Protein AF-A0A7S2I488-F1 (afdb_monomer_lite)

pLDDT: mean 93.04, std 5.77, range [67.75, 98.25]

Structure (mmCIF, N/CA/C/O backbone):
data_AF-A0A7S2I488-F1
#
_entry.id   AF-A0A7S2I488-F1
#
loop_
_atom_site.group_PDB
_atom_site.id
_atom_site.type_symbol
_atom_site.label_atom_id
_atom_site.label_alt_id
_atom_site.label_comp_id
_atom_site.label_asym_id
_atom_site.label_entity_id
_atom_site.label_seq_id
_atom_site.pdbx_PDB_ins_code
_atom_site.Cartn_x
_atom_site.Cartn_y
_atom_site.Cartn_z
_atom_site.occupancy
_atom_site.B_iso_or_equiv
_atom_site.auth_seq_id
_atom_site.auth_comp_id
_atom_site.auth_asym_id
_atom_site.auth_atom_id
_atom_site.pdbx_PDB_model_num
ATOM 1 N N . GLU A 1 1 ? 31.494 3.904 -17.448 1.00 92.44 1 GLU A N 1
ATOM 2 C CA . GLU A 1 1 ? 31.552 3.430 -18.856 1.00 92.44 1 GLU A CA 1
ATOM 3 C C . GLU A 1 1 ? 31.406 1.915 -18.994 1.00 92.44 1 GLU A C 1
ATOM 5 O O . GLU A 1 1 ? 30.508 1.479 -19.703 1.00 92.44 1 GLU A O 1
ATOM 10 N N . ASP A 1 2 ? 32.227 1.087 -18.332 1.00 95.56 2 ASP A N 1
ATOM 11 C CA . ASP A 1 2 ? 32.134 -0.380 -18.494 1.00 95.56 2 ASP A CA 1
ATOM 12 C C . ASP A 1 2 ? 30.772 -0.950 -18.065 1.00 95.56 2 ASP A C 1
ATOM 14 O O . ASP A 1 2 ? 30.264 -1.868 -18.708 1.00 95.56 2 ASP A O 1
ATOM 18 N N . ALA A 1 3 ? 30.148 -0.362 -17.040 1.00 96.19 3 ALA A N 1
ATOM 19 C CA . ALA A 1 3 ? 28.779 -0.683 -16.642 1.00 96.19 3 ALA A CA 1
ATOM 20 C C . ALA A 1 3 ? 27.759 -0.392 -17.758 1.00 96.19 3 ALA A C 1
ATOM 22 O O . ALA A 1 3 ? 26.921 -1.245 -18.022 1.00 96.19 3 ALA A O 1
ATOM 23 N N . VAL A 1 4 ? 27.881 0.736 -18.476 1.00 96.31 4 VAL A N 1
ATOM 24 C CA . VAL A 1 4 ? 27.005 1.070 -19.620 1.00 96.31 4 VAL A CA 1
ATOM 25 C C . VAL A 1 4 ? 27.102 -0.011 -20.692 1.00 96.31 4 VAL A C 1
ATOM 27 O O . VAL A 1 4 ? 26.093 -0.543 -21.141 1.00 96.31 4 VAL A O 1
ATOM 30 N N . ARG A 1 5 ? 28.326 -0.412 -21.052 1.00 95.69 5 ARG A N 1
ATOM 31 C CA . ARG A 1 5 ? 28.536 -1.514 -21.996 1.00 95.69 5 ARG A CA 1
ATOM 32 C C . ARG A 1 5 ? 27.873 -2.807 -21.524 1.00 95.69 5 ARG A C 1
ATOM 34 O O . ARG A 1 5 ? 27.257 -3.496 -22.331 1.00 95.69 5 ARG A O 1
ATOM 41 N N . LEU A 1 6 ? 28.040 -3.160 -20.248 1.00 96.31 6 LEU A N 1
ATOM 42 C CA . LEU A 1 6 ? 27.488 -4.398 -19.698 1.00 96.31 6 LEU A CA 1
ATOM 43 C C . LEU A 1 6 ? 25.958 -4.399 -19.739 1.00 96.31 6 LEU A C 1
ATOM 45 O O . LEU A 1 6 ? 25.393 -5.384 -20.202 1.00 96.31 6 LEU A O 1
ATOM 49 N N . VAL A 1 7 ? 25.299 -3.315 -19.320 1.00 96.06 7 VAL A N 1
ATOM 50 C CA . VAL A 1 7 ? 23.828 -3.261 -19.297 1.00 96.06 7 VAL A CA 1
ATOM 51 C C . VAL A 1 7 ? 23.227 -3.251 -20.703 1.00 96.06 7 VAL A C 1
ATOM 53 O O . VAL A 1 7 ? 22.293 -4.006 -20.957 1.00 96.06 7 VAL A O 1
ATOM 56 N N . LEU A 1 8 ? 23.805 -2.499 -21.650 1.00 95.00 8 LEU A N 1
ATOM 57 C CA . LEU A 1 8 ? 23.312 -2.475 -23.034 1.00 95.00 8 LEU A CA 1
ATOM 58 C C . LEU A 1 8 ? 23.442 -3.854 -23.694 1.00 95.00 8 LEU A C 1
ATOM 60 O O . LEU A 1 8 ? 22.487 -4.352 -24.285 1.00 95.00 8 LEU A O 1
ATOM 64 N N . ARG A 1 9 ? 24.595 -4.520 -23.532 1.00 92.31 9 ARG A N 1
ATOM 65 C CA . ARG A 1 9 ? 24.828 -5.862 -24.096 1.00 92.31 9 ARG A CA 1
ATOM 66 C C . ARG A 1 9 ? 24.044 -6.965 -23.397 1.00 92.31 9 ARG A C 1
ATOM 68 O O . ARG A 1 9 ? 23.762 -7.984 -24.017 1.00 92.31 9 ARG A O 1
ATOM 75 N N . ALA A 1 10 ? 23.709 -6.780 -22.122 1.00 95.69 10 ALA A N 1
ATOM 76 C CA . ALA A 1 10 ? 22.807 -7.671 -21.400 1.00 95.69 10 ALA A CA 1
ATOM 77 C C . ALA A 1 10 ? 21.345 -7.527 -21.858 1.00 95.69 10 ALA A C 1
ATOM 79 O O . ALA A 1 10 ? 20.519 -8.363 -21.502 1.00 95.69 10 ALA A O 1
ATOM 80 N N . GLY A 1 11 ? 21.031 -6.505 -22.663 1.00 95.00 11 GLY A N 1
ATOM 81 C CA . GLY A 1 11 ? 19.698 -6.274 -23.206 1.00 95.00 11 GLY A CA 1
ATOM 82 C C . GLY A 1 11 ? 18.830 -5.346 -22.360 1.00 95.00 11 GLY A C 1
ATOM 83 O O . GLY A 1 11 ? 17.615 -5.343 -22.529 1.00 95.00 11 GLY A O 1
ATOM 84 N N . THR A 1 12 ? 19.414 -4.558 -21.455 1.00 95.88 12 THR A N 1
ATOM 85 C CA . THR A 1 12 ? 18.669 -3.512 -20.748 1.00 95.88 12 THR A CA 1
ATOM 86 C C . THR A 1 12 ? 18.342 -2.384 -21.724 1.00 95.88 12 THR A C 1
ATOM 88 O O . THR A 1 12 ? 19.217 -1.606 -22.104 1.00 95.88 12 THR A O 1
ATOM 91 N N . ASP A 1 13 ? 17.076 -2.298 -22.134 1.00 94.88 13 ASP A N 1
ATOM 92 C CA . ASP A 1 13 ? 16.625 -1.308 -23.119 1.00 94.88 13 ASP A CA 1
ATOM 93 C C . ASP A 1 13 ? 16.383 0.085 -22.514 1.00 94.88 13 ASP A C 1
ATOM 95 O O . ASP A 1 13 ? 16.523 1.089 -23.212 1.00 94.88 13 ASP A O 1
ATOM 99 N N . VAL A 1 14 ? 16.004 0.149 -21.230 1.00 94.69 14 VAL A N 1
ATOM 100 C CA . VAL A 1 14 ? 15.648 1.379 -20.503 1.00 94.69 14 VAL A CA 1
ATOM 101 C C . VAL A 1 14 ? 16.391 1.423 -19.173 1.00 94.69 14 VAL A C 1
ATOM 103 O O . VAL A 1 14 ? 16.342 0.468 -18.399 1.00 94.69 14 VAL A O 1
ATOM 106 N N . ASP A 1 15 ? 17.033 2.553 -18.894 1.00 94.81 15 ASP A N 1
ATOM 107 C CA . ASP A 1 15 ? 17.579 2.880 -17.578 1.00 94.81 15 ASP A CA 1
ATOM 108 C C . ASP A 1 15 ? 16.560 3.722 -16.800 1.00 94.81 15 ASP A C 1
ATOM 110 O O . ASP A 1 15 ? 16.211 4.828 -17.215 1.00 94.81 15 ASP A O 1
ATOM 114 N N . CYS A 1 16 ? 16.060 3.194 -15.681 1.00 93.88 16 CYS A N 1
ATOM 115 C CA . CYS A 1 16 ? 15.196 3.936 -14.765 1.00 93.88 16 CYS A CA 1
ATOM 116 C C . CYS A 1 16 ? 16.063 4.813 -13.846 1.00 93.88 16 CYS A C 1
ATOM 118 O O . CYS A 1 16 ? 16.194 4.561 -12.649 1.00 93.88 16 CYS A O 1
ATOM 120 N N . GLY A 1 17 ? 16.687 5.826 -14.443 1.00 93.00 17 GLY A N 1
ATOM 121 C CA . GLY A 1 17 ? 17.679 6.687 -13.816 1.00 93.00 17 GLY A CA 1
ATOM 122 C C . GLY A 1 17 ? 18.357 7.581 -14.851 1.00 93.00 17 GLY A C 1
ATOM 123 O O . GLY A 1 17 ? 17.809 7.839 -15.922 1.00 93.00 17 GLY A O 1
ATOM 124 N N . SER A 1 18 ? 19.551 8.071 -14.527 1.00 95.19 18 SER A N 1
ATOM 125 C CA . SER A 1 18 ? 20.359 8.884 -15.444 1.00 95.19 18 SER A CA 1
ATOM 126 C C . SER A 1 18 ? 21.687 8.233 -15.819 1.00 95.19 18 SER A C 1
ATOM 128 O O . SER A 1 18 ? 22.408 8.780 -16.642 1.00 95.19 18 SER A O 1
ATOM 130 N N . PHE A 1 19 ? 22.027 7.066 -15.268 1.00 96.00 19 PHE A N 1
ATOM 131 C CA . PHE A 1 19 ? 23.373 6.504 -15.368 1.00 96.00 19 PHE A CA 1
ATOM 132 C C . PHE A 1 19 ? 23.794 6.241 -16.820 1.00 96.00 19 PHE A C 1
ATOM 134 O O . PHE A 1 19 ? 24.901 6.597 -17.227 1.00 96.00 19 PHE A O 1
ATOM 141 N N . VAL A 1 20 ? 22.922 5.634 -17.627 1.00 95.62 20 VAL A N 1
ATOM 142 C CA . VAL A 1 20 ? 23.196 5.410 -19.051 1.00 95.62 20 VAL A CA 1
ATOM 143 C C . VAL A 1 20 ? 23.266 6.743 -19.791 1.00 95.62 20 VAL A C 1
ATOM 145 O O . VAL A 1 20 ? 24.215 6.958 -20.539 1.00 95.62 20 VAL A O 1
ATOM 148 N N . THR A 1 21 ? 22.331 7.661 -19.544 1.00 94.06 21 THR A N 1
ATOM 149 C CA . THR A 1 21 ? 22.309 8.995 -20.170 1.00 94.06 21 THR A CA 1
ATOM 150 C C . THR A 1 21 ? 23.588 9.790 -19.883 1.00 94.06 21 THR A C 1
ATOM 152 O O . THR A 1 21 ? 24.185 10.351 -20.801 1.00 94.06 21 THR A O 1
ATOM 155 N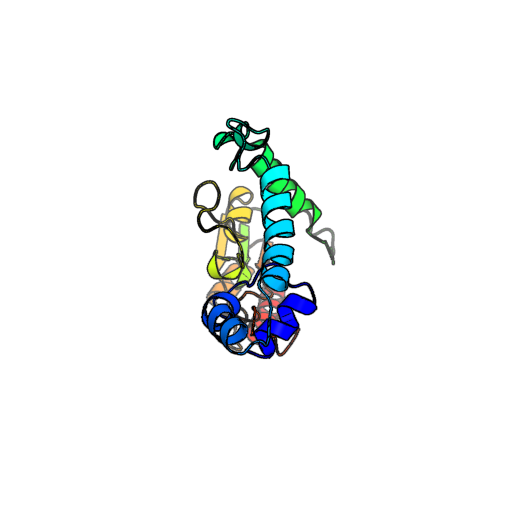 N . ASP A 1 22 ? 24.053 9.779 -18.636 1.00 97.00 22 ASP A N 1
ATOM 156 C CA . ASP A 1 22 ? 25.199 10.558 -18.160 1.00 97.00 22 ASP A CA 1
ATOM 157 C C . ASP A 1 22 ? 26.539 9.980 -18.644 1.00 97.00 22 ASP A C 1
ATOM 159 O O . ASP A 1 22 ? 27.530 10.703 -18.774 1.00 97.00 22 ASP A O 1
ATOM 163 N N . HIS A 1 23 ? 26.595 8.674 -18.931 1.00 97.69 23 HIS A N 1
ATOM 164 C CA . HIS A 1 23 ? 27.851 7.972 -19.210 1.00 97.69 23 HIS A CA 1
ATOM 165 C C . HIS A 1 23 ? 27.956 7.336 -20.604 1.00 97.69 23 HIS A C 1
ATOM 167 O O . HIS A 1 23 ? 29.056 6.921 -20.982 1.00 97.69 23 HIS A O 1
ATOM 173 N N . ALA A 1 24 ? 26.879 7.260 -21.393 1.00 96.56 24 ALA A N 1
ATOM 174 C CA . ALA A 1 24 ? 26.909 6.650 -22.726 1.00 96.56 24 ALA A CA 1
ATOM 175 C C . ALA A 1 24 ? 27.838 7.394 -23.693 1.00 96.56 24 ALA A C 1
ATOM 177 O O . ALA A 1 24 ? 28.620 6.753 -24.390 1.00 96.56 24 ALA A O 1
ATOM 178 N N . ALA A 1 25 ? 27.833 8.731 -23.687 1.00 96.94 25 ALA A N 1
ATOM 179 C CA . ALA A 1 25 ? 28.718 9.519 -24.548 1.00 96.94 25 ALA A CA 1
ATOM 180 C C . ALA A 1 25 ? 30.207 9.271 -24.236 1.00 96.94 25 ALA A C 1
ATOM 182 O O . ALA A 1 25 ? 31.004 9.059 -25.149 1.00 96.94 25 ALA A O 1
ATOM 183 N N . SER A 1 26 ? 30.573 9.219 -22.947 1.00 97.94 26 SER A N 1
ATOM 184 C CA . SER A 1 26 ? 31.932 8.855 -22.508 1.00 97.94 26 SER A CA 1
ATOM 185 C C . SER A 1 26 ? 32.288 7.423 -22.927 1.00 97.94 26 SER A C 1
ATOM 187 O O . SER A 1 26 ? 33.361 7.175 -23.475 1.00 97.94 26 SER A O 1
ATOM 189 N N . ALA A 1 27 ? 31.365 6.472 -22.745 1.00 97.62 27 ALA A N 1
ATOM 190 C CA . ALA A 1 27 ? 31.570 5.081 -23.138 1.00 97.62 27 ALA A CA 1
ATOM 191 C C . ALA A 1 27 ? 31.758 4.920 -24.657 1.00 97.62 27 ALA A C 1
ATOM 193 O O . ALA A 1 27 ? 32.581 4.105 -25.080 1.00 97.62 27 ALA A O 1
ATOM 194 N N . LEU A 1 28 ? 31.037 5.702 -25.464 1.00 97.56 28 LEU A N 1
ATOM 195 C CA . LEU A 1 28 ? 31.177 5.735 -26.918 1.00 97.56 28 LEU A CA 1
ATOM 196 C C . LEU A 1 28 ? 32.525 6.344 -27.325 1.00 97.56 28 LEU A C 1
ATOM 198 O O . LEU A 1 28 ? 33.26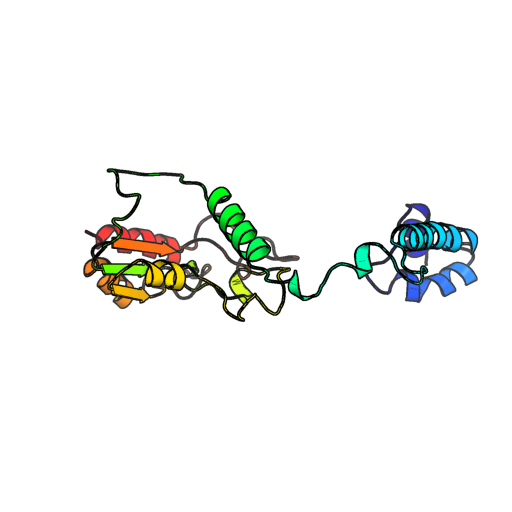2 5.734 -28.095 1.00 97.56 28 LEU A O 1
ATOM 202 N N . ALA A 1 29 ? 32.898 7.491 -26.745 1.00 97.75 29 ALA A N 1
ATOM 203 C CA . ALA A 1 29 ? 34.187 8.143 -26.997 1.00 97.75 29 ALA A CA 1
ATOM 204 C C . ALA A 1 29 ? 35.383 7.250 -26.620 1.00 97.75 29 ALA A C 1
ATOM 206 O O . ALA A 1 29 ? 36.412 7.257 -27.293 1.00 97.75 29 ALA A O 1
ATOM 207 N N . ALA A 1 30 ? 35.233 6.439 -25.571 1.00 97.38 30 ALA A N 1
ATOM 208 C CA . ALA A 1 30 ? 36.221 5.455 -25.139 1.00 97.38 30 ALA A CA 1
ATOM 209 C C . ALA A 1 30 ? 36.179 4.130 -25.935 1.00 97.38 30 ALA A C 1
ATOM 211 O O . ALA A 1 30 ? 36.917 3.201 -25.601 1.00 97.38 30 ALA A O 1
ATOM 212 N N . GLY A 1 31 ? 35.306 3.996 -26.942 1.00 97.25 31 GLY A N 1
ATOM 213 C CA . GLY A 1 31 ? 35.158 2.786 -27.761 1.00 97.25 31 GLY A CA 1
ATOM 214 C C . GLY A 1 31 ? 34.640 1.560 -26.998 1.00 97.25 31 GLY A C 1
ATOM 215 O O . GLY A 1 31 ? 34.835 0.424 -27.429 1.00 97.25 31 GLY A O 1
ATOM 216 N N . LYS A 1 32 ? 34.016 1.760 -25.831 1.00 97.75 32 LYS A N 1
ATOM 217 C CA . LYS A 1 32 ? 33.463 0.683 -24.993 1.00 97.75 32 LYS A CA 1
ATOM 218 C C . LYS A 1 32 ? 32.119 0.185 -25.511 1.00 97.75 32 LYS A C 1
ATOM 220 O O . LYS A 1 32 ? 31.795 -0.985 -25.312 1.00 97.75 32 LYS A O 1
ATOM 225 N N . ILE A 1 33 ? 31.366 1.068 -26.152 1.00 97.38 33 ILE A N 1
ATOM 226 C CA . ILE A 1 33 ? 30.112 0.788 -26.851 1.00 97.38 33 ILE A CA 1
ATOM 227 C C . ILE A 1 33 ? 30.203 1.353 -28.269 1.00 97.38 33 ILE A C 1
ATOM 229 O O . ILE A 1 33 ? 31.068 2.179 -28.557 1.00 97.38 33 ILE A O 1
ATOM 233 N N . SER A 1 34 ? 29.311 0.904 -29.136 1.00 97.12 34 SER A N 1
ATOM 234 C CA . SER A 1 34 ? 29.096 1.416 -30.486 1.00 97.12 34 SER A CA 1
ATOM 235 C C . SER A 1 34 ? 27.739 2.113 -30.585 1.00 97.12 34 SER A C 1
ATOM 237 O O . SER A 1 34 ? 26.863 1.890 -29.751 1.00 97.12 34 SER A O 1
ATOM 239 N N . GLU A 1 35 ? 27.538 2.924 -31.624 1.00 96.19 35 GLU A N 1
ATOM 240 C CA . GLU A 1 35 ? 26.209 3.477 -31.927 1.00 96.19 35 GLU A CA 1
ATOM 241 C C . GLU A 1 35 ? 25.184 2.360 -32.156 1.00 96.19 35 GLU A C 1
ATOM 243 O O . GLU A 1 35 ? 24.073 2.446 -31.652 1.00 96.19 35 GLU A O 1
ATOM 248 N N . ALA A 1 36 ? 25.588 1.249 -32.783 1.00 96.25 36 ALA A N 1
ATOM 249 C CA . ALA A 1 36 ? 24.727 0.085 -32.976 1.00 96.25 36 ALA A CA 1
ATOM 250 C C . ALA A 1 36 ? 24.228 -0.528 -31.651 1.00 96.25 36 ALA A C 1
ATOM 252 O O . ALA A 1 36 ? 23.083 -0.970 -31.585 1.00 96.25 36 ALA A O 1
ATOM 253 N N . ASP A 1 37 ? 25.052 -0.522 -30.589 1.00 95.25 37 ASP A N 1
ATOM 254 C CA . ASP A 1 37 ? 24.624 -0.981 -29.258 1.00 95.25 37 ASP A CA 1
ATOM 255 C C . ASP A 1 37 ? 23.485 -0.098 -28.706 1.00 95.25 37 ASP A C 1
ATOM 257 O O . ASP A 1 37 ? 22.599 -0.606 -28.023 1.00 95.25 37 ASP A O 1
ATOM 261 N N . LEU A 1 38 ? 23.488 1.210 -29.001 1.00 95.06 38 LEU A N 1
ATOM 262 C CA . LEU A 1 38 ? 22.431 2.150 -28.601 1.00 95.06 38 LEU A CA 1
ATOM 263 C C . LEU A 1 38 ? 21.204 2.041 -29.514 1.00 95.06 38 LEU A C 1
ATOM 265 O O . LEU A 1 38 ? 20.078 1.952 -29.019 1.00 95.06 38 LEU A O 1
ATOM 269 N N . ASP A 1 39 ? 21.418 2.005 -30.829 1.00 96.19 39 ASP A N 1
ATOM 270 C CA . ASP A 1 39 ? 20.365 1.912 -31.842 1.00 96.19 39 ASP A CA 1
ATOM 271 C C . ASP A 1 39 ? 19.503 0.669 -31.644 1.00 96.19 39 ASP A C 1
ATOM 273 O O . ASP A 1 39 ? 18.284 0.736 -31.785 1.00 96.19 39 ASP A O 1
ATOM 277 N N . GLU A 1 40 ? 20.105 -0.460 -31.266 1.00 96.19 40 GLU A N 1
ATOM 278 C CA . GLU A 1 40 ? 19.357 -1.683 -30.996 1.00 96.19 40 GLU A CA 1
ATOM 279 C C . GLU A 1 40 ? 18.395 -1.517 -29.805 1.00 96.19 40 GLU A C 1
ATOM 281 O O . GLU A 1 40 ? 17.228 -1.906 -29.895 1.00 96.19 40 GLU A O 1
ATOM 286 N N . ARG A 1 41 ? 18.839 -0.886 -28.706 1.00 95.50 41 ARG A N 1
ATOM 287 C CA . ARG A 1 41 ? 17.973 -0.622 -27.540 1.00 95.50 41 ARG A CA 1
ATOM 288 C C . ARG A 1 41 ? 16.858 0.363 -27.891 1.00 95.50 41 ARG A C 1
ATOM 290 O O . ARG A 1 41 ? 15.691 0.146 -27.554 1.00 95.50 41 ARG A O 1
ATOM 297 N N . LEU A 1 42 ? 17.200 1.434 -28.613 1.00 95.62 42 LEU A N 1
ATOM 298 C CA . LEU A 1 42 ? 16.237 2.431 -29.081 1.00 95.62 42 LEU A CA 1
ATOM 299 C C . LEU A 1 42 ? 15.214 1.811 -30.036 1.00 95.62 42 LEU A C 1
ATOM 301 O O . LEU A 1 42 ? 14.023 2.095 -29.917 1.00 95.62 42 LEU A O 1
ATOM 305 N N . TYR A 1 43 ? 15.638 0.918 -30.931 1.00 97.00 43 TYR A N 1
ATOM 306 C CA . TYR A 1 43 ? 14.748 0.204 -31.840 1.00 97.00 43 TYR A CA 1
ATOM 307 C C . TYR A 1 43 ? 13.634 -0.526 -31.079 1.00 97.00 43 TYR A C 1
ATOM 309 O O . TYR A 1 43 ? 12.462 -0.378 -31.435 1.00 97.00 43 TYR A O 1
ATOM 317 N N . TYR A 1 44 ? 13.950 -1.257 -30.003 1.00 96.31 44 TYR A N 1
ATOM 318 C CA . TYR A 1 44 ? 12.930 -1.946 -29.203 1.00 96.31 44 TYR A CA 1
ATOM 319 C C . TYR A 1 44 ? 11.972 -0.975 -28.504 1.00 96.31 44 TYR A C 1
ATOM 321 O O . TYR A 1 44 ? 10.754 -1.193 -28.535 1.00 96.31 44 TYR A O 1
ATOM 329 N N . GLN A 1 45 ? 12.485 0.131 -27.958 1.00 96.06 45 GLN A N 1
ATOM 330 C CA . GLN A 1 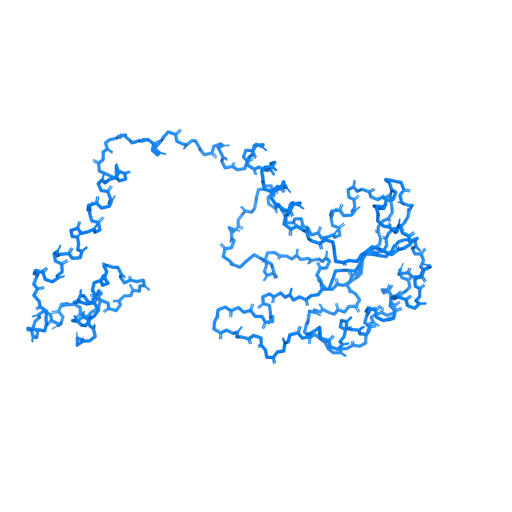45 ? 11.646 1.163 -27.345 1.00 96.06 45 GLN A CA 1
ATOM 331 C C . GLN A 1 45 ? 10.694 1.815 -28.357 1.00 96.06 45 GLN A C 1
ATOM 333 O O . GLN A 1 45 ? 9.485 1.902 -28.124 1.00 96.06 45 GLN A O 1
ATOM 338 N N . PHE A 1 46 ? 11.206 2.248 -29.510 1.00 96.94 46 PHE A N 1
ATOM 339 C CA . PHE A 1 46 ? 10.392 2.888 -30.542 1.00 96.94 46 PHE A CA 1
ATOM 340 C C . PHE A 1 46 ? 9.412 1.912 -31.185 1.00 96.94 46 PHE A C 1
ATOM 342 O O . PHE A 1 46 ? 8.265 2.284 -31.424 1.00 96.94 46 PHE A O 1
ATOM 349 N N . ARG A 1 47 ? 9.799 0.648 -31.377 1.00 96.94 47 ARG A N 1
ATOM 350 C CA . ARG A 1 47 ? 8.885 -0.403 -31.837 1.00 96.94 47 ARG A CA 1
ATOM 351 C C . ARG A 1 47 ? 7.702 -0.568 -30.886 1.00 96.94 47 ARG A C 1
ATOM 353 O O . ARG A 1 47 ? 6.574 -0.716 -31.353 1.00 96.94 47 ARG A O 1
ATOM 360 N N . LEU A 1 48 ? 7.926 -0.542 -29.569 1.00 95.62 48 LEU A N 1
ATOM 361 C CA . LEU A 1 48 ? 6.834 -0.589 -28.595 1.00 95.62 48 LEU A CA 1
ATOM 362 C C . LEU A 1 48 ? 5.949 0.661 -28.687 1.00 95.62 48 LEU A C 1
ATOM 364 O O . LEU A 1 48 ? 4.730 0.529 -28.750 1.00 95.62 48 LEU A O 1
ATOM 368 N N . ARG A 1 49 ? 6.541 1.857 -28.769 1.00 95.12 49 ARG A N 1
ATOM 369 C CA . ARG A 1 49 ? 5.788 3.117 -28.910 1.00 95.12 49 ARG A CA 1
ATOM 370 C C . ARG A 1 49 ? 4.941 3.149 -30.185 1.00 95.12 49 ARG A C 1
ATOM 372 O O . ARG A 1 49 ? 3.790 3.562 -30.125 1.00 95.12 49 ARG A O 1
ATOM 379 N N . MET A 1 50 ? 5.462 2.643 -31.304 1.00 95.19 50 MET A N 1
ATOM 380 C CA . MET A 1 50 ? 4.700 2.476 -32.547 1.00 95.19 50 MET A CA 1
ATOM 381 C C . MET A 1 50 ? 3.546 1.480 -32.380 1.00 95.19 50 MET A C 1
ATOM 383 O O . MET A 1 50 ? 2.431 1.772 -32.786 1.00 95.19 50 MET A O 1
ATOM 387 N N . ARG A 1 51 ? 3.769 0.327 -31.730 1.00 94.38 51 ARG A N 1
ATOM 388 C CA . ARG A 1 51 ? 2.696 -0.653 -31.456 1.00 94.38 51 ARG A CA 1
ATOM 389 C C . ARG A 1 51 ? 1.578 -0.097 -30.574 1.00 94.38 51 ARG A C 1
ATOM 391 O O . ARG A 1 51 ? 0.448 -0.557 -30.685 1.00 94.38 51 ARG A O 1
ATOM 398 N N . LEU A 1 52 ? 1.908 0.838 -29.687 1.00 94.69 52 LEU A N 1
ATOM 399 C CA . LEU A 1 52 ? 0.951 1.533 -28.826 1.00 94.69 52 LEU A CA 1
ATOM 400 C C . LEU A 1 52 ? 0.272 2.726 -29.524 1.00 94.69 52 LEU A C 1
ATOM 402 O O . LEU A 1 52 ? -0.515 3.413 -28.883 1.00 94.69 52 LEU A O 1
ATOM 406 N N . GLY A 1 53 ? 0.567 2.982 -30.805 1.00 93.31 53 GLY A N 1
ATOM 407 C CA . GLY A 1 53 ? -0.021 4.082 -31.572 1.00 93.31 53 GLY A CA 1
ATOM 408 C C . GLY A 1 53 ? 0.496 5.468 -31.181 1.00 93.31 53 GLY A C 1
ATOM 409 O O . GLY A 1 53 ? -0.106 6.466 -31.543 1.00 93.31 53 GLY A O 1
ATOM 410 N N . HIS A 1 54 ? 1.623 5.568 -30.465 1.00 92.75 54 HIS A N 1
ATOM 411 C CA . HIS A 1 54 ? 2.132 6.841 -29.928 1.00 92.75 54 HIS A CA 1
ATOM 412 C C . HIS A 1 54 ? 2.457 7.897 -31.004 1.00 92.75 54 HIS A C 1
ATOM 414 O O . HIS A 1 54 ? 2.601 9.075 -30.687 1.00 92.75 54 HIS A O 1
ATOM 420 N N . PHE A 1 55 ? 2.639 7.472 -32.257 1.00 93.81 55 PHE A N 1
ATOM 421 C CA . PHE A 1 55 ? 2.933 8.346 -33.396 1.00 93.81 55 PHE A CA 1
ATOM 422 C C . PHE A 1 55 ? 1.770 8.435 -34.397 1.00 93.81 55 PHE A C 1
ATOM 424 O O . PHE A 1 55 ? 1.917 9.089 -35.430 1.00 93.81 55 PHE A O 1
ATOM 431 N N . ASP A 1 56 ? 0.637 7.794 -34.102 1.00 93.25 56 ASP A N 1
ATOM 432 C CA . ASP A 1 56 ? -0.557 7.841 -34.939 1.00 93.25 56 ASP A CA 1
ATOM 433 C C . ASP A 1 56 ? -1.423 9.058 -34.545 1.00 93.25 56 ASP A C 1
ATOM 435 O O . ASP A 1 56 ? -1.411 9.461 -33.382 1.00 93.25 56 ASP A O 1
ATOM 439 N N . PRO A 1 57 ? -2.182 9.673 -35.475 1.00 92.19 57 PRO A N 1
ATOM 440 C CA . PRO A 1 57 ? -3.049 10.813 -35.148 1.00 92.19 57 PRO A CA 1
ATOM 441 C C . PRO A 1 57 ? -4.189 10.491 -34.168 1.00 92.19 57 PRO A C 1
ATOM 443 O O . PRO A 1 57 ? -4.637 11.378 -33.448 1.00 92.19 57 PRO A O 1
ATOM 446 N N . GLU A 1 58 ? -4.677 9.248 -34.184 1.00 91.06 58 GLU A N 1
ATOM 447 C CA . GLU A 1 58 ? -5.667 8.704 -33.249 1.00 91.06 58 GLU A CA 1
ATOM 448 C C . GLU A 1 58 ? -5.432 7.193 -33.121 1.00 91.06 58 GLU A C 1
ATOM 450 O O . GLU A 1 58 ? -5.352 6.475 -34.122 1.00 91.06 58 GLU A O 1
ATOM 455 N N . GLY A 1 59 ? -5.350 6.709 -31.889 1.00 87.81 59 GLY A N 1
ATOM 456 C CA . GLY A 1 59 ? -5.231 5.308 -31.533 1.00 87.81 59 GLY A CA 1
ATOM 457 C C . GLY A 1 59 ? -6.398 4.817 -30.671 1.00 87.81 59 GLY A C 1
ATOM 458 O O . GLY A 1 59 ? -7.214 5.588 -30.168 1.00 87.81 59 GLY A O 1
ATOM 459 N N . PRO A 1 60 ? -6.490 3.497 -30.445 1.00 86.19 60 PRO A N 1
ATOM 460 C CA . PRO A 1 60 ? -7.551 2.915 -29.623 1.00 86.19 60 PRO A CA 1
ATOM 461 C C . PRO A 1 60 ? -7.514 3.397 -28.164 1.00 86.19 60 PRO A C 1
ATOM 463 O O . PRO A 1 60 ? -8.554 3.424 -27.511 1.00 86.19 60 PRO A O 1
ATOM 466 N N . LEU A 1 61 ? -6.336 3.784 -27.660 1.00 90.12 61 LEU A N 1
ATOM 467 C CA . LEU A 1 61 ? -6.158 4.290 -26.296 1.00 90.12 61 LEU A CA 1
ATOM 468 C C . LEU A 1 61 ? -6.698 5.718 -26.125 1.00 90.12 61 LEU A C 1
ATOM 470 O O . LEU A 1 61 ? -7.142 6.057 -25.032 1.00 90.12 61 LEU A O 1
ATOM 474 N N . ASP A 1 62 ? -6.753 6.515 -27.197 1.00 89.44 62 ASP A N 1
ATOM 475 C CA . ASP A 1 62 ? -7.269 7.894 -27.162 1.00 89.44 62 ASP A CA 1
ATOM 476 C C . ASP A 1 62 ? -8.793 7.955 -26.983 1.00 89.44 62 ASP A C 1
ATOM 478 O O . ASP A 1 62 ? -9.362 9.007 -26.703 1.00 89.44 62 ASP A O 1
ATOM 482 N N . ARG A 1 63 ? -9.472 6.811 -27.128 1.00 90.62 63 ARG A N 1
ATOM 483 C CA . ARG A 1 63 ? -10.927 6.682 -26.968 1.00 90.62 63 ARG A CA 1
ATOM 484 C C . ARG A 1 63 ? -11.357 6.443 -25.525 1.00 90.62 63 ARG A C 1
ATOM 486 O O . ARG A 1 63 ? -12.554 6.407 -25.252 1.00 90.62 63 ARG A O 1
ATOM 493 N N . ILE A 1 64 ? -10.406 6.242 -24.614 1.00 92.81 64 ILE A N 1
ATOM 494 C CA . ILE A 1 64 ? -10.685 6.031 -23.194 1.00 92.81 64 ILE A CA 1
ATOM 495 C C . ILE A 1 64 ? -10.940 7.401 -22.560 1.00 92.81 64 ILE A C 1
ATOM 497 O O . ILE A 1 64 ? -10.029 8.221 -22.451 1.00 92.81 64 ILE A O 1
ATOM 501 N N . SER A 1 65 ? -12.186 7.657 -22.154 1.00 93.69 65 SER A N 1
ATOM 502 C CA . SER A 1 65 ? -12.552 8.917 -21.497 1.00 93.69 65 SER A CA 1
ATOM 503 C C . SER A 1 65 ? -11.932 9.014 -20.104 1.00 93.69 65 SER A C 1
ATOM 505 O O . SER A 1 65 ? -11.786 8.018 -19.395 1.00 93.69 65 SER A O 1
ATOM 507 N N . ALA A 1 66 ? -11.654 10.242 -19.664 1.00 91.88 66 ALA A N 1
ATOM 508 C CA . ALA A 1 66 ? -11.326 10.514 -18.268 1.00 91.88 66 ALA A CA 1
ATOM 509 C C . ALA A 1 66 ? -12.470 10.124 -17.311 1.00 91.88 66 ALA A C 1
ATOM 511 O O . ALA A 1 66 ? -12.197 9.814 -16.155 1.00 91.88 66 ALA A O 1
ATOM 512 N N . ASP A 1 67 ? -13.718 10.077 -17.794 1.00 93.19 67 ASP A N 1
ATOM 513 C CA . ASP A 1 67 ? -14.892 9.658 -17.011 1.00 93.19 67 ASP A CA 1
ATOM 514 C C . ASP A 1 67 ? -14.857 8.169 -16.618 1.00 93.19 67 ASP A C 1
ATOM 516 O O . ASP A 1 67 ? -15.569 7.746 -15.708 1.00 93.19 67 ASP A O 1
ATOM 520 N N . GLU A 1 68 ? -14.007 7.365 -17.269 1.00 93.25 68 GLU A N 1
ATOM 521 C CA . GLU A 1 68 ? -13.759 5.976 -16.867 1.00 93.25 68 GLU A CA 1
ATOM 522 C C . GLU A 1 68 ? -13.003 5.900 -15.530 1.00 93.25 68 GLU A C 1
ATOM 524 O O . GLU A 1 68 ? -13.127 4.926 -14.780 1.00 93.25 68 GLU A O 1
ATOM 529 N N . VAL A 1 69 ? -12.235 6.943 -15.191 1.00 91.50 69 VAL A N 1
ATOM 530 C CA . VAL A 1 69 ? -11.561 7.050 -13.897 1.00 91.50 69 VAL A CA 1
ATOM 531 C C . VAL A 1 69 ? -12.608 7.329 -12.826 1.00 91.50 69 VAL A C 1
ATOM 533 O O . VAL A 1 69 ? -13.335 8.314 -12.890 1.00 91.50 69 VAL A O 1
ATOM 536 N N . CYS A 1 70 ? -12.650 6.479 -11.797 1.00 91.62 70 CYS A N 1
ATOM 537 C CA . CYS A 1 70 ? -13.647 6.559 -10.726 1.00 91.62 70 CYS A CA 1
ATOM 538 C C . CYS A 1 70 ? -15.103 6.376 -11.193 1.00 91.62 70 CYS A C 1
ATOM 540 O O . CYS A 1 70 ? -16.018 6.802 -10.486 1.00 91.62 70 CYS A O 1
ATOM 542 N N . SER A 1 71 ? -15.328 5.715 -12.335 1.00 94.69 71 SER A N 1
ATOM 543 C CA . SER A 1 71 ? -16.669 5.318 -12.767 1.00 94.69 71 SER A CA 1
ATOM 544 C C . SER A 1 71 ? -17.343 4.398 -11.741 1.00 94.69 71 SER A C 1
ATOM 546 O O . SER A 1 71 ? -16.678 3.725 -10.945 1.00 94.69 71 SER A O 1
ATOM 548 N N . GLU A 1 72 ? -18.677 4.324 -11.766 1.00 95.38 72 GLU A N 1
ATOM 549 C CA . GLU A 1 72 ? -19.431 3.414 -10.889 1.00 95.38 72 GLU A CA 1
ATOM 550 C C . GLU A 1 72 ? -18.966 1.963 -11.049 1.00 95.38 72 GLU A C 1
ATOM 552 O O . GLU A 1 72 ? -18.810 1.247 -10.061 1.00 95.38 72 GLU A O 1
ATOM 557 N N . TYR A 1 73 ? -18.666 1.562 -12.288 1.00 96.00 73 TYR A N 1
ATOM 558 C CA . TYR A 1 73 ? -18.107 0.253 -12.596 1.00 96.00 73 TYR A CA 1
ATOM 559 C C . TYR A 1 73 ? -16.740 0.041 -11.930 1.00 96.00 73 TYR A C 1
ATOM 561 O O . TYR A 1 73 ? -16.549 -0.962 -11.243 1.00 96.00 73 TYR A O 1
ATOM 569 N N . ALA A 1 74 ? -15.803 0.987 -12.071 1.00 94.06 74 ALA A N 1
ATOM 570 C CA . ALA A 1 74 ? -14.481 0.881 -11.454 1.00 94.06 74 ALA A CA 1
ATOM 571 C C . ALA A 1 74 ? -14.570 0.820 -9.918 1.00 94.06 74 ALA A C 1
ATOM 573 O O . ALA A 1 74 ? -13.898 0.005 -9.286 1.00 94.06 74 ALA A O 1
ATOM 574 N N . LEU A 1 75 ? -15.432 1.641 -9.310 1.00 92.44 75 LEU A N 1
ATOM 575 C CA . LEU A 1 75 ? -15.671 1.644 -7.863 1.00 92.44 75 LEU A CA 1
ATOM 576 C C . LEU A 1 75 ? -16.293 0.329 -7.374 1.00 92.44 75 LEU A C 1
ATOM 578 O O . LEU A 1 75 ? -15.878 -0.192 -6.337 1.00 92.44 75 LEU A O 1
ATOM 582 N N . ALA A 1 76 ? -17.265 -0.216 -8.109 1.00 95.25 76 ALA A N 1
ATOM 583 C CA . ALA A 1 76 ? -17.879 -1.502 -7.795 1.00 95.25 76 ALA A CA 1
ATOM 584 C C . ALA A 1 76 ? -16.863 -2.647 -7.898 1.00 95.25 76 ALA A C 1
ATOM 586 O O . ALA A 1 76 ? -16.763 -3.449 -6.973 1.00 95.25 76 ALA A O 1
ATOM 587 N N . LEU A 1 77 ? -16.055 -2.671 -8.963 1.00 96.00 77 LEU A N 1
ATOM 588 C CA . LEU A 1 77 ? -15.018 -3.682 -9.167 1.00 96.00 77 LEU A CA 1
ATOM 589 C C . LEU A 1 77 ? -13.941 -3.636 -8.074 1.00 96.00 77 LEU A C 1
ATOM 591 O O . LEU A 1 77 ? -13.524 -4.680 -7.583 1.00 96.00 77 LEU A O 1
ATOM 595 N N . MET A 1 78 ? -13.514 -2.441 -7.648 1.00 91.38 78 MET A N 1
ATOM 596 C CA . MET A 1 78 ? -12.562 -2.298 -6.538 1.00 91.38 78 MET A CA 1
ATOM 597 C C . MET A 1 78 ? -13.128 -2.834 -5.218 1.00 91.38 78 MET A C 1
ATOM 599 O O . MET A 1 78 ? -12.418 -3.524 -4.487 1.00 91.38 78 MET A O 1
ATOM 603 N N . ARG A 1 79 ? -14.400 -2.543 -4.910 1.00 91.75 79 ARG A N 1
ATOM 604 C CA . ARG A 1 79 ? -15.070 -3.054 -3.702 1.00 91.75 79 ARG A CA 1
ATOM 605 C C . ARG A 1 79 ? -15.221 -4.571 -3.733 1.00 91.75 79 ARG A C 1
ATOM 607 O O . ARG A 1 79 ? -14.935 -5.222 -2.734 1.00 91.75 79 ARG A O 1
ATOM 614 N N . ASP A 1 80 ? -15.635 -5.120 -4.870 1.00 96.31 80 ASP A N 1
ATOM 615 C CA . ASP A 1 80 ? -15.793 -6.561 -5.065 1.00 96.31 80 ASP A CA 1
ATOM 616 C C . ASP A 1 80 ? -14.447 -7.295 -4.953 1.00 96.31 80 ASP A C 1
ATOM 618 O O . ASP A 1 80 ? -14.316 -8.250 -4.189 1.00 96.31 80 ASP A O 1
ATOM 622 N N . GLY A 1 81 ? -13.400 -6.778 -5.605 1.00 96.06 81 GLY A N 1
ATOM 623 C CA . GLY A 1 81 ? -12.046 -7.320 -5.489 1.00 96.06 81 GLY A CA 1
ATOM 624 C C . GLY A 1 81 ? -11.511 -7.295 -4.053 1.00 96.06 81 GLY A C 1
ATOM 625 O O . GLY A 1 81 ? -10.938 -8.283 -3.596 1.00 96.06 81 GLY A O 1
ATOM 626 N N . ALA A 1 82 ? -11.740 -6.204 -3.312 1.00 91.50 82 ALA A N 1
ATOM 627 C CA . ALA A 1 82 ? -11.367 -6.122 -1.900 1.00 91.50 82 ALA A CA 1
ATOM 628 C C . ALA A 1 82 ? -12.135 -7.143 -1.042 1.00 91.50 82 ALA A C 1
ATOM 630 O O . ALA A 1 82 ? -11.523 -7.841 -0.235 1.00 91.50 82 ALA A O 1
ATOM 631 N N . ALA A 1 83 ? -13.448 -7.280 -1.252 1.00 94.06 83 ALA A N 1
ATOM 632 C CA . ALA A 1 83 ? -14.281 -8.240 -0.530 1.00 94.06 83 ALA A CA 1
ATOM 633 C C . ALA A 1 83 ? -13.854 -9.695 -0.789 1.00 94.06 83 ALA A C 1
ATOM 635 O O . ALA A 1 83 ? -13.776 -10.485 0.150 1.00 94.06 83 ALA A O 1
ATOM 636 N N . GLN A 1 84 ? -13.524 -10.040 -2.037 1.00 97.19 84 GLN A N 1
ATOM 637 C CA . GLN A 1 84 ? -13.039 -11.375 -2.405 1.00 97.19 84 GLN A CA 1
ATOM 638 C C . GLN A 1 84 ? -11.615 -11.662 -1.904 1.00 97.19 84 GLN A C 1
ATOM 640 O O . GLN A 1 84 ? -11.265 -12.820 -1.684 1.00 97.19 84 GLN A O 1
ATOM 645 N N . GLY A 1 85 ? -10.790 -10.627 -1.710 1.00 96.19 85 GLY A N 1
ATOM 646 C CA . GLY A 1 85 ? -9.437 -10.757 -1.163 1.00 96.19 85 GLY A CA 1
ATOM 647 C C . GLY A 1 85 ? -9.391 -11.001 0.351 1.00 96.19 85 GLY A C 1
ATOM 648 O O . GLY A 1 85 ? -8.381 -11.485 0.869 1.00 96.19 85 GLY A O 1
ATOM 649 N N . CYS A 1 86 ? -10.463 -10.689 1.084 1.00 95.62 86 CYS A N 1
ATOM 650 C CA . CYS A 1 86 ? -10.535 -10.917 2.524 1.00 95.62 86 CYS A CA 1
ATOM 651 C C . CYS A 1 86 ? -10.661 -12.412 2.856 1.00 95.62 86 CYS A C 1
ATOM 653 O O . CYS A 1 86 ? -11.531 -13.113 2.347 1.00 95.62 86 CYS A O 1
ATOM 655 N N . THR A 1 87 ? -9.830 -12.900 3.783 1.00 97.38 87 THR A N 1
ATOM 656 C CA . THR A 1 87 ? -9.865 -14.297 4.243 1.00 97.38 87 THR A CA 1
ATOM 657 C C . THR A 1 87 ? -10.334 -14.390 5.693 1.00 97.38 87 THR A C 1
ATOM 659 O O . THR A 1 87 ? -9.700 -13.855 6.601 1.00 97.38 87 THR A O 1
ATOM 662 N N . LEU A 1 88 ? -11.423 -15.125 5.930 1.00 97.38 88 LEU A N 1
ATOM 663 C CA . LEU A 1 88 ? -11.903 -15.442 7.275 1.00 97.38 88 LEU A CA 1
ATOM 664 C C . LEU A 1 88 ? -11.121 -16.631 7.849 1.00 97.38 88 LEU A C 1
ATOM 666 O O . LEU A 1 88 ? -11.372 -17.777 7.489 1.00 97.38 88 LEU A O 1
ATOM 670 N N . LEU A 1 89 ? -10.181 -16.359 8.758 1.00 98.06 89 LEU A N 1
ATOM 671 C CA . LEU A 1 89 ? -9.334 -17.401 9.360 1.00 98.06 89 LEU A CA 1
ATOM 672 C C . LEU A 1 89 ? -10.024 -18.165 10.496 1.00 98.06 89 LEU A C 1
ATOM 674 O O . LEU A 1 89 ? -9.785 -19.355 10.688 1.00 98.06 89 LEU A O 1
ATOM 678 N N . LYS A 1 90 ? -10.865 -17.481 11.275 1.00 97.56 90 LYS A N 1
ATOM 679 C CA . LYS A 1 90 ? -11.567 -18.058 12.423 1.00 97.56 90 LYS A CA 1
ATOM 680 C C . LYS A 1 90 ? -12.921 -17.385 12.593 1.00 97.56 90 LYS A C 1
ATOM 682 O O . LYS A 1 90 ? -13.001 -16.164 12.639 1.00 97.56 90 LYS A O 1
ATOM 687 N N . ASN A 1 91 ? -13.965 -18.193 12.757 1.00 97.25 91 ASN A N 1
ATOM 688 C CA . ASN A 1 91 ? -15.277 -17.750 13.218 1.00 97.25 91 ASN A CA 1
ATOM 689 C C . ASN A 1 91 ? -15.721 -18.688 14.338 1.00 97.25 91 ASN A C 1
ATOM 691 O O . ASN A 1 91 ? -15.849 -19.893 14.126 1.00 97.25 91 ASN A O 1
ATOM 695 N N . SER A 1 92 ? -15.881 -18.152 15.543 1.00 95.19 92 SER A N 1
ATOM 696 C CA . SER A 1 92 ? -16.189 -18.929 16.743 1.00 95.19 92 SER A CA 1
ATOM 697 C C . SER A 1 92 ? -17.556 -18.523 17.264 1.00 95.19 92 SER A C 1
ATOM 699 O O . SER A 1 92 ? -17.895 -17.350 17.210 1.00 95.19 92 SER A O 1
ATOM 701 N N . GLY A 1 93 ? -18.354 -19.479 17.747 1.00 91.44 93 GLY A N 1
ATOM 702 C CA . GLY A 1 93 ? -19.648 -19.182 18.377 1.00 91.44 93 GLY A CA 1
ATOM 703 C C . GLY A 1 93 ? -20.687 -18.504 17.472 1.00 91.44 93 GLY A C 1
ATOM 704 O O . GLY A 1 93 ? -21.677 -18.000 17.983 1.00 91.44 93 GLY A O 1
ATOM 705 N N . GLY A 1 94 ? -20.474 -18.476 16.151 1.00 90.38 94 GLY A N 1
ATOM 706 C CA . GLY A 1 94 ? -21.352 -17.758 15.224 1.00 90.38 94 GLY A CA 1
ATOM 707 C C . GLY A 1 94 ? -21.272 -16.233 15.348 1.00 90.38 94 GLY A C 1
ATOM 708 O O . GLY A 1 94 ? -22.226 -15.560 14.979 1.00 90.38 94 GLY A O 1
ATOM 709 N N . THR A 1 95 ? -20.159 -15.692 15.861 1.00 92.00 95 THR A N 1
ATOM 710 C CA . THR A 1 95 ? -19.939 -14.245 16.032 1.00 92.00 95 THR A CA 1
ATOM 711 C C . THR A 1 95 ? -20.110 -13.455 14.735 1.00 92.00 95 THR A C 1
ATOM 713 O O . THR A 1 95 ? -20.676 -12.367 14.757 1.00 92.00 95 THR A O 1
ATOM 716 N N . LEU A 1 96 ? -19.620 -13.980 13.606 1.00 93.88 96 LEU A N 1
ATOM 717 C CA . LEU A 1 96 ? -19.796 -13.353 12.295 1.00 93.88 96 LEU A CA 1
ATOM 718 C C . LEU A 1 96 ? -20.836 -14.103 11.445 1.00 93.88 96 LEU A C 1
ATOM 720 O O . LEU A 1 96 ? -20.830 -15.341 11.459 1.00 93.88 96 LEU A O 1
ATOM 724 N N . PRO A 1 97 ? -21.653 -13.387 10.640 1.00 92.50 97 PRO A N 1
ATOM 725 C CA . PRO A 1 97 ? -21.672 -11.926 10.459 1.00 92.50 97 PRO A CA 1
ATOM 726 C C . PRO A 1 97 ? -22.304 -11.176 11.643 1.00 92.50 97 PRO A C 1
ATOM 728 O O . PRO A 1 97 ? -23.201 -11.697 12.301 1.00 92.50 97 PRO A O 1
ATOM 731 N N . LEU A 1 98 ? -21.862 -9.934 11.877 1.00 89.00 98 LEU A N 1
ATOM 732 C CA . LEU A 1 98 ? -22.485 -9.069 12.881 1.00 89.00 98 LEU A CA 1
ATOM 733 C C . LEU A 1 98 ? -23.940 -8.754 12.487 1.00 89.00 98 LEU A C 1
ATOM 735 O O . LEU A 1 98 ? -24.222 -8.569 11.297 1.00 89.00 98 LEU A O 1
ATOM 739 N N . PRO A 1 99 ? -24.872 -8.649 13.450 1.00 84.69 99 PRO A N 1
ATOM 740 C CA . PRO A 1 99 ? -26.231 -8.212 13.162 1.00 84.69 99 PRO A CA 1
ATOM 741 C C . PRO A 1 99 ? -26.236 -6.806 12.548 1.00 84.69 99 PRO A C 1
ATOM 743 O O . PRO A 1 99 ? -25.575 -5.903 13.056 1.00 84.69 99 PRO A O 1
ATOM 746 N N . ALA A 1 100 ? -27.047 -6.586 11.509 1.00 69.69 100 ALA A N 1
ATOM 747 C CA . ALA A 1 100 ? -27.170 -5.285 10.831 1.00 69.69 100 ALA A CA 1
ATOM 748 C C . ALA A 1 100 ? -27.662 -4.137 11.742 1.00 69.69 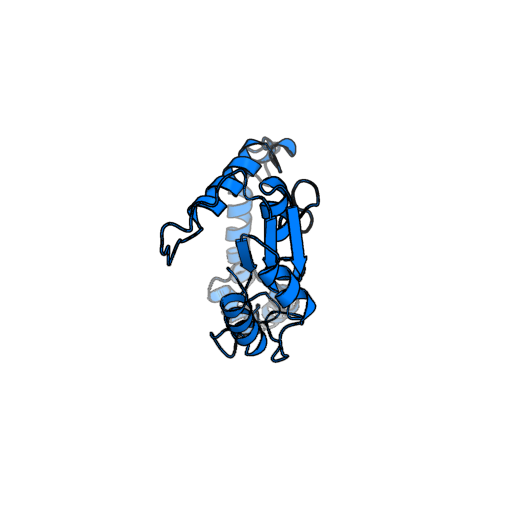100 ALA A C 1
ATOM 750 O O . ALA A 1 100 ? -27.616 -2.977 11.355 1.00 69.69 100 ALA A O 1
ATOM 751 N N . ALA A 1 101 ? -28.149 -4.466 12.941 1.00 67.75 101 ALA A N 1
ATOM 752 C CA . ALA A 1 101 ? -28.593 -3.529 13.967 1.00 67.75 101 ALA A CA 1
ATOM 753 C C . ALA A 1 101 ? -27.737 -3.615 15.244 1.00 67.75 101 ALA A C 1
ATOM 755 O O . ALA A 1 101 ? -28.257 -3.385 16.334 1.00 67.75 101 ALA A O 1
ATOM 756 N N . ALA A 1 102 ? -26.453 -3.982 15.129 1.00 72.06 102 ALA A N 1
ATOM 757 C CA . ALA A 1 102 ? -25.518 -3.937 16.252 1.00 72.06 102 ALA A CA 1
ATOM 758 C C . ALA A 1 102 ? -25.599 -2.559 16.932 1.00 72.06 102 ALA A C 1
ATOM 760 O O . ALA A 1 102 ? -25.357 -1.523 16.301 1.00 72.06 102 ALA A O 1
ATOM 761 N N . ALA A 1 103 ? -26.005 -2.549 18.204 1.00 80.19 103 ALA A N 1
ATOM 762 C CA . ALA A 1 103 ? -26.415 -1.319 18.869 1.00 80.19 103 ALA A CA 1
ATOM 763 C C . ALA A 1 103 ? -25.211 -0.437 19.207 1.00 80.19 103 ALA A C 1
ATOM 765 O O . ALA A 1 103 ? -25.300 0.788 19.108 1.00 80.19 103 ALA A O 1
ATOM 766 N N . SER A 1 104 ? -24.083 -1.051 19.578 1.00 93.12 104 SER A N 1
ATOM 767 C CA . SER A 1 104 ? -22.828 -0.349 19.836 1.00 93.12 104 SER A CA 1
ATOM 768 C C . SER A 1 104 ? -21.601 -1.176 19.457 1.00 93.12 104 SER A C 1
ATOM 770 O O . SER A 1 104 ? -21.458 -2.336 19.848 1.00 93.12 104 SER A O 1
ATOM 772 N N . VAL A 1 105 ? -20.688 -0.551 18.712 1.00 95.81 105 VAL A N 1
ATOM 773 C CA . VAL A 1 105 ? -19.425 -1.150 18.275 1.00 95.81 105 VAL A CA 1
ATOM 774 C C . VAL A 1 105 ? -18.257 -0.278 18.733 1.00 95.81 105 VAL A C 1
ATOM 776 O O . VAL A 1 105 ? -18.200 0.912 18.422 1.00 95.81 105 VAL A O 1
ATOM 779 N N . ALA A 1 106 ? -17.304 -0.861 19.456 1.00 97.50 106 ALA A N 1
ATOM 780 C CA . ALA A 1 106 ? -16.006 -0.244 19.707 1.00 97.50 106 ALA A CA 1
ATOM 781 C C . ALA A 1 106 ? -15.027 -0.673 18.612 1.00 97.50 106 ALA A C 1
ATOM 783 O O . ALA A 1 106 ? -14.738 -1.858 18.458 1.00 97.50 106 ALA A O 1
ATOM 784 N N . VAL A 1 107 ? -14.503 0.289 17.859 1.00 97.88 107 VAL A N 1
ATOM 785 C CA . VAL A 1 107 ? -13.467 0.054 16.852 1.00 97.88 107 VAL A CA 1
ATOM 786 C C . VAL A 1 107 ? -12.122 0.457 17.442 1.00 97.88 107 VAL A C 1
ATOM 788 O O . VAL A 1 107 ? -11.910 1.629 17.758 1.00 97.88 107 VAL A O 1
ATOM 791 N N . LEU A 1 108 ? -11.224 -0.514 17.592 1.00 98.25 108 LEU A N 1
ATOM 792 C CA . LEU A 1 108 ? -9.935 -0.358 18.253 1.00 98.25 108 LEU A CA 1
ATOM 793 C C . LEU A 1 108 ? -8.743 -0.685 17.350 1.00 98.25 108 LEU A C 1
ATOM 795 O O . LEU A 1 108 ? -8.896 -1.326 16.315 1.00 98.25 108 LEU A O 1
ATOM 799 N N . GLY A 1 109 ? -7.540 -0.305 17.776 1.00 97.06 109 GLY A N 1
ATOM 800 C CA . GLY A 1 109 ? -6.274 -0.735 17.178 1.00 97.06 109 GLY A CA 1
ATOM 801 C C . GLY A 1 109 ? -5.665 0.265 16.188 1.00 97.06 109 GLY A C 1
ATOM 802 O O . GLY A 1 109 ? -6.377 1.100 15.620 1.00 97.06 109 GLY A O 1
ATOM 803 N N . PRO A 1 110 ? -4.344 0.209 15.954 1.00 95.31 110 PRO A N 1
ATOM 804 C CA . PRO A 1 110 ? -3.639 1.193 15.138 1.00 95.31 110 PRO A CA 1
ATOM 805 C C . PRO A 1 110 ? -4.009 1.120 13.647 1.00 95.31 110 PRO A C 1
ATOM 807 O O . PRO A 1 110 ? -4.048 2.151 12.981 1.00 95.31 110 PRO A O 1
ATOM 810 N N . ASN A 1 111 ? -4.383 -0.056 13.127 1.00 95.19 111 ASN A N 1
ATOM 811 C CA . ASN A 1 111 ? -4.854 -0.218 11.747 1.00 95.19 111 ASN A CA 1
ATOM 812 C C . ASN A 1 111 ? -6.349 0.109 11.573 1.00 95.19 111 ASN A C 1
ATOM 814 O O . ASN A 1 111 ? -6.892 -0.053 10.482 1.00 95.19 111 ASN A O 1
ATOM 818 N N . SER A 1 112 ? -7.041 0.576 12.617 1.00 95.50 112 SER A N 1
ATOM 819 C CA . SER A 1 112 ? -8.440 0.997 12.479 1.00 95.50 112 SER A CA 1
ATOM 820 C C . SER A 1 112 ? -8.617 2.358 11.800 1.00 95.50 112 SER A C 1
ATOM 822 O O . SER A 1 112 ? -9.683 2.631 11.253 1.00 95.50 112 SER A O 1
ATOM 824 N N . ASN A 1 113 ? -7.574 3.195 11.820 1.00 91.75 113 ASN A N 1
ATOM 825 C CA . ASN A 1 113 ? -7.562 4.558 11.284 1.00 91.75 113 ASN A CA 1
ATOM 826 C C . ASN A 1 113 ? -6.474 4.728 10.218 1.00 91.75 113 ASN A C 1
ATOM 828 O O . ASN A 1 113 ? -5.610 5.603 10.300 1.00 91.75 113 ASN A O 1
ATOM 832 N N . THR A 1 114 ? -6.463 3.822 9.247 1.00 88.38 114 THR A N 1
ATOM 833 C CA . THR A 1 114 ? -5.459 3.817 8.187 1.00 88.38 114 THR A CA 1
ATOM 834 C C . THR A 1 114 ? -5.604 5.035 7.286 1.00 88.38 114 THR A C 1
ATOM 836 O O . THR A 1 114 ? -6.680 5.338 6.776 1.00 88.38 114 THR A O 1
ATOM 839 N N . THR A 1 115 ? -4.486 5.699 7.035 1.00 84.44 115 THR A N 1
ATOM 840 C CA . THR A 1 115 ? -4.354 6.798 6.080 1.00 84.44 115 THR A CA 1
ATOM 841 C C . THR A 1 115 ? -3.606 6.339 4.835 1.00 84.44 115 THR A C 1
ATOM 843 O O . THR A 1 115 ? -2.989 5.269 4.816 1.00 84.44 115 THR A O 1
ATOM 846 N N . LYS A 1 116 ? -3.566 7.195 3.807 1.00 78.75 116 LYS A N 1
ATOM 847 C CA . LYS A 1 116 ? -2.741 6.963 2.615 1.00 78.75 116 LYS A CA 1
ATOM 848 C C . LYS A 1 116 ? -1.313 6.573 2.988 1.00 78.75 116 LYS A C 1
ATOM 850 O O . LYS A 1 116 ? -0.796 5.595 2.468 1.00 78.75 116 LYS A O 1
ATOM 855 N N . GLN A 1 117 ? -0.704 7.340 3.890 1.00 73.81 117 GLN A N 1
ATOM 856 C CA . GLN A 1 117 ? 0.686 7.163 4.292 1.00 73.81 117 GLN A CA 1
ATOM 857 C C . GLN A 1 117 ? 0.935 5.799 4.942 1.00 73.81 117 GLN A C 1
ATOM 859 O O . GLN A 1 117 ? 2.057 5.316 4.913 1.00 73.81 117 GLN A O 1
ATOM 864 N N . THR A 1 118 ? -0.100 5.183 5.516 1.00 74.19 118 THR A N 1
ATOM 865 C CA . THR A 1 118 ? 0.023 3.891 6.202 1.00 74.19 118 THR A CA 1
ATOM 866 C C . THR A 1 118 ? -0.271 2.690 5.301 1.00 74.19 118 THR A C 1
ATOM 868 O O . THR A 1 118 ? 0.302 1.632 5.526 1.00 74.19 118 THR A O 1
ATOM 871 N N . VAL A 1 119 ? -1.122 2.822 4.270 1.00 74.50 119 VAL A N 1
ATOM 872 C CA . VAL A 1 119 ? -1.580 1.652 3.478 1.00 74.50 119 VAL A CA 1
ATOM 873 C C . VAL A 1 119 ? -1.385 1.758 1.971 1.00 74.50 119 VAL A C 1
ATOM 875 O O . VAL A 1 119 ? -1.400 0.743 1.278 1.00 74.50 119 VAL A O 1
ATOM 878 N N . ALA A 1 120 ? -1.210 2.960 1.429 1.00 80.06 120 ALA A N 1
ATOM 879 C CA . ALA A 1 120 ? -1.084 3.155 -0.007 1.00 80.06 120 ALA A CA 1
ATOM 880 C C . ALA A 1 120 ? 0.383 3.369 -0.360 1.00 80.06 120 ALA A C 1
ATOM 882 O O . ALA A 1 120 ? 0.890 4.487 -0.292 1.00 80.06 120 ALA A O 1
ATOM 883 N N . TYR A 1 121 ? 1.034 2.278 -0.759 1.00 86.94 121 TYR A N 1
ATOM 884 C CA . TYR A 1 121 ? 2.464 2.282 -1.017 1.00 86.94 121 TYR A CA 1
ATOM 885 C C . TYR A 1 121 ? 2.819 2.956 -2.352 1.00 86.94 121 TYR A C 1
ATOM 887 O O . TYR A 1 121 ? 3.173 4.131 -2.383 1.00 86.94 121 TYR A O 1
ATOM 895 N N . TYR A 1 122 ? 2.562 2.278 -3.474 1.00 87.88 122 TYR A N 1
ATOM 896 C CA . TYR A 1 122 ? 2.603 2.865 -4.825 1.00 87.88 122 TYR A CA 1
ATOM 897 C C . TYR A 1 122 ? 1.219 3.353 -5.295 1.00 87.88 122 TYR A C 1
ATOM 899 O O . TYR A 1 122 ? 0.920 3.399 -6.487 1.00 87.88 122 TYR A O 1
ATOM 907 N N . GLY A 1 123 ? 0.334 3.680 -4.349 1.00 81.19 123 GLY A N 1
ATOM 908 C CA . GLY A 1 123 ? -1.037 4.094 -4.639 1.00 81.19 123 GLY A CA 1
ATOM 909 C C . GLY A 1 123 ? -1.150 5.542 -5.132 1.00 81.19 123 GLY A C 1
ATOM 910 O O . GLY A 1 123 ? -0.359 6.422 -4.774 1.00 81.19 123 GLY A O 1
ATOM 911 N N . GLY A 1 124 ? -2.196 5.809 -5.920 1.00 74.94 124 GLY A N 1
ATOM 912 C CA . GLY A 1 124 ? -2.482 7.132 -6.480 1.00 74.94 124 GLY A CA 1
ATOM 913 C C . GLY A 1 124 ? -2.600 8.233 -5.418 1.00 74.94 124 GLY A C 1
ATOM 914 O O . GLY A 1 124 ? -3.068 8.013 -4.305 1.00 74.94 124 GLY A O 1
ATOM 915 N N . GLN A 1 125 ? -2.172 9.455 -5.754 1.00 71.75 125 GLN A N 1
ATOM 916 C CA . GLN A 1 125 ? -2.171 10.591 -4.818 1.00 71.75 125 GLN A CA 1
ATOM 917 C C . GLN A 1 125 ? -3.559 11.144 -4.488 1.00 71.75 125 GLN A C 1
ATOM 919 O O . GLN A 1 125 ? -3.711 11.811 -3.467 1.00 71.75 125 GLN A O 1
ATOM 924 N N . ARG A 1 126 ? -4.553 10.869 -5.332 1.00 80.44 126 ARG A N 1
ATOM 925 C CA . ARG A 1 126 ? -5.921 11.369 -5.204 1.00 80.44 126 ARG A CA 1
ATOM 926 C C . ARG A 1 126 ? -6.886 10.192 -5.344 1.00 80.44 126 ARG A C 1
ATOM 928 O O . ARG A 1 126 ? -7.129 9.774 -6.474 1.00 80.44 126 ARG A O 1
ATOM 935 N N . PRO A 1 127 ? -7.376 9.608 -4.236 1.00 80.56 127 PRO A N 1
ATOM 936 C CA . PRO A 1 127 ? -8.391 8.567 -4.317 1.00 80.56 127 PRO A CA 1
ATOM 937 C C . PRO A 1 127 ? -9.702 9.155 -4.847 1.00 80.56 127 PRO A C 1
ATOM 939 O O . PRO A 1 127 ? -9.951 10.360 -4.735 1.00 80.56 127 PRO A O 1
ATOM 942 N N . CYS A 1 128 ? -10.557 8.299 -5.399 1.00 85.12 128 CYS A N 1
ATOM 943 C CA . CYS A 1 128 ? -11.893 8.692 -5.829 1.00 85.12 128 CYS A CA 1
ATOM 944 C C . CYS A 1 128 ? -12.668 9.316 -4.658 1.00 85.12 128 CYS A C 1
ATOM 946 O O . CYS A 1 128 ? -12.734 8.740 -3.575 1.00 85.12 128 CYS A O 1
ATOM 948 N N . GLY A 1 129 ? -13.212 10.519 -4.853 1.00 82.94 129 GLY A N 1
ATOM 949 C CA . GLY A 1 129 ? -13.902 11.261 -3.791 1.00 82.94 129 GLY A CA 1
ATOM 950 C C . GLY A 1 129 ? -12.988 11.848 -2.707 1.00 82.94 129 GLY A C 1
ATOM 951 O O . GLY A 1 129 ? -13.496 12.337 -1.704 1.00 82.94 129 GLY A O 1
ATOM 952 N N . MET A 1 130 ? -11.659 11.822 -2.890 1.00 80.69 130 MET A N 1
ATOM 953 C CA . MET A 1 130 ? -10.660 12.367 -1.952 1.00 80.69 130 MET A CA 1
ATOM 954 C C . MET A 1 130 ? -10.733 11.788 -0.529 1.00 80.69 130 MET A C 1
ATOM 956 O O . MET A 1 130 ? -10.156 12.351 0.400 1.00 80.69 130 MET A O 1
ATOM 960 N N . HIS A 1 131 ? -11.402 10.648 -0.364 1.00 84.62 131 HIS A N 1
ATOM 961 C CA . HIS A 1 131 ? -11.591 9.983 0.915 1.00 84.62 131 HIS A CA 1
ATOM 962 C C . HIS A 1 131 ? -10.960 8.590 0.889 1.00 84.62 131 HIS A C 1
ATOM 964 O O . HIS A 1 131 ? -11.073 7.855 -0.092 1.00 84.62 131 HIS A O 1
ATOM 970 N N . ILE A 1 132 ? -10.271 8.246 1.975 1.00 85.81 132 ILE A N 1
ATOM 971 C CA . ILE A 1 132 ? -9.666 6.932 2.176 1.00 85.81 132 ILE A CA 1
ATOM 972 C C . ILE A 1 132 ? -10.474 6.244 3.252 1.00 85.81 132 ILE A C 1
ATOM 974 O O . ILE A 1 132 ? -10.385 6.611 4.419 1.00 85.81 132 ILE A O 1
ATOM 978 N N . TRP A 1 133 ? -11.239 5.248 2.826 1.00 88.88 133 TRP A N 1
ATOM 979 C CA . TRP A 1 133 ? -12.021 4.416 3.720 1.00 88.88 133 TRP A CA 1
ATOM 980 C C . TRP A 1 133 ? -11.088 3.594 4.609 1.00 88.88 133 TRP A C 1
ATOM 982 O O . TRP A 1 133 ? -10.286 2.803 4.111 1.00 88.88 133 TRP A O 1
ATOM 992 N N . ASN A 1 134 ? -11.198 3.785 5.921 1.00 92.12 134 ASN A N 1
ATOM 993 C CA . ASN A 1 134 ? -10.586 2.921 6.928 1.00 92.12 134 ASN A CA 1
ATOM 994 C C . ASN A 1 134 ? -11.654 2.055 7.616 1.00 92.12 134 ASN A C 1
ATOM 996 O O . ASN A 1 134 ? -12.850 2.148 7.327 1.00 92.12 134 ASN A O 1
ATOM 1000 N N . LEU A 1 135 ? -11.217 1.196 8.536 1.00 93.88 135 LEU A N 1
ATOM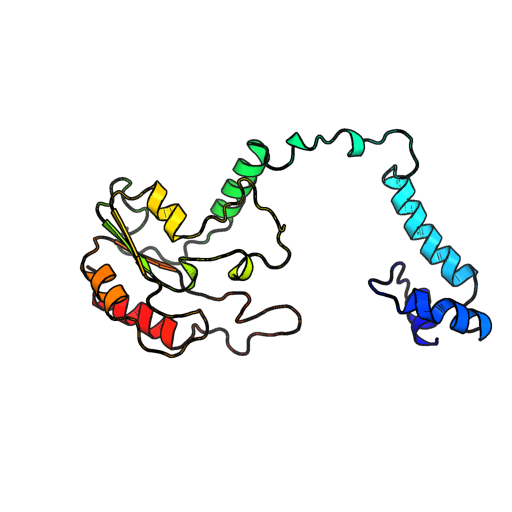 1001 C CA . LEU A 1 135 ? -12.101 0.284 9.259 1.00 93.88 135 LEU A CA 1
ATOM 1002 C C . LEU A 1 135 ? -13.151 1.025 10.097 1.00 93.88 135 LEU A C 1
ATOM 1004 O O . LEU A 1 135 ? -14.305 0.606 10.130 1.00 93.88 135 LEU A O 1
ATOM 1008 N N . ALA A 1 136 ? -12.775 2.122 10.759 1.00 95.00 136 ALA A N 1
ATOM 1009 C CA . ALA A 1 136 ? -13.713 2.903 11.557 1.00 95.00 136 ALA A CA 1
ATOM 1010 C C . ALA A 1 136 ? -14.799 3.554 10.687 1.00 95.00 136 ALA A C 1
ATOM 1012 O O . ALA A 1 136 ? -15.968 3.526 11.066 1.00 95.00 136 ALA A O 1
ATOM 1013 N N . ASP A 1 137 ? -14.443 4.076 9.513 1.00 93.75 137 ASP A N 1
ATOM 1014 C CA . ASP A 1 137 ? -15.403 4.636 8.555 1.00 93.75 137 ASP A CA 1
ATOM 1015 C C . ASP A 1 137 ? -16.350 3.556 8.021 1.00 93.75 137 ASP A C 1
ATOM 1017 O O . ASP A 1 137 ? -17.565 3.734 8.045 1.00 93.75 137 ASP A O 1
ATOM 1021 N N . ALA A 1 138 ? -15.817 2.390 7.641 1.00 91.06 138 ALA A N 1
ATOM 1022 C CA . ALA A 1 138 ? -16.628 1.275 7.155 1.00 91.06 138 ALA A CA 1
ATOM 1023 C C . ALA A 1 138 ? -17.626 0.761 8.208 1.00 91.06 138 ALA A C 1
ATOM 1025 O O . ALA A 1 138 ? -18.768 0.446 7.880 1.00 91.06 138 ALA A O 1
ATOM 1026 N N . VAL A 1 139 ? -17.228 0.694 9.483 1.00 92.81 139 VAL A N 1
ATOM 1027 C CA . VAL A 1 139 ? -18.130 0.276 10.568 1.00 92.81 139 VAL A CA 1
ATOM 1028 C C . VAL A 1 139 ? -19.195 1.342 10.853 1.00 92.81 139 VAL A C 1
ATOM 1030 O O . VAL A 1 139 ? -20.344 0.987 11.113 1.00 92.81 139 VAL A O 1
ATOM 1033 N N . ARG A 1 140 ? -18.860 2.639 10.765 1.00 92.56 140 ARG A N 1
ATOM 1034 C CA . ARG A 1 140 ? -19.818 3.748 10.964 1.00 92.56 140 ARG A CA 1
ATOM 1035 C C . ARG A 1 140 ? -20.970 3.747 9.963 1.00 92.56 140 ARG A C 1
ATOM 1037 O O . ARG A 1 140 ? -22.066 4.146 10.335 1.00 92.56 140 ARG A O 1
ATOM 1044 N N . GLU A 1 141 ? -20.757 3.264 8.743 1.00 90.75 141 GLU A N 1
ATOM 1045 C CA . GLU A 1 141 ? -21.828 3.145 7.739 1.00 90.75 141 GLU A CA 1
ATOM 1046 C C . GLU A 1 141 ? -22.867 2.063 8.080 1.00 90.75 141 GLU A C 1
ATOM 1048 O O . GLU A 1 141 ? -23.966 2.056 7.525 1.00 90.75 141 GLU A O 1
ATOM 1053 N N . HIS A 1 142 ? -22.537 1.135 8.985 1.00 88.31 142 HIS A N 1
ATOM 1054 C CA . HIS A 1 142 ? -23.351 -0.055 9.245 1.00 88.31 142 HIS A CA 1
ATOM 1055 C C . HIS A 1 142 ? -23.766 -0.246 10.710 1.00 88.31 142 HIS A C 1
ATOM 1057 O O . HIS A 1 142 ? -24.633 -1.074 10.980 1.00 88.31 142 HIS A O 1
ATOM 1063 N N . ALA A 1 143 ? -23.187 0.500 11.654 1.00 90.00 143 ALA A N 1
ATOM 1064 C CA . ALA A 1 143 ? -23.493 0.402 13.080 1.00 90.00 143 ALA A CA 1
ATOM 1065 C C . ALA A 1 143 ? -24.112 1.698 13.624 1.00 90.00 143 ALA A C 1
ATOM 1067 O O . ALA A 1 143 ? -23.717 2.799 13.250 1.00 90.00 143 ALA A O 1
ATOM 1068 N N . ALA A 1 144 ? -25.065 1.569 14.552 1.00 87.25 144 ALA A N 1
ATOM 1069 C CA . ALA A 1 144 ? -25.825 2.710 15.069 1.00 87.25 144 ALA A CA 1
ATOM 1070 C C . ALA A 1 144 ? -25.003 3.626 15.993 1.00 87.25 144 ALA A C 1
ATOM 1072 O O . ALA A 1 144 ? -25.204 4.840 16.008 1.00 87.25 144 ALA A O 1
ATOM 1073 N N . ASN A 1 145 ? -24.090 3.048 16.777 1.00 92.44 145 ASN A N 1
ATOM 1074 C CA . ASN A 1 145 ? -23.223 3.783 17.689 1.00 92.44 145 ASN A CA 1
ATOM 1075 C C . ASN A 1 145 ? -21.799 3.231 17.606 1.00 92.44 145 ASN A C 1
ATOM 1077 O O . ASN A 1 145 ? -21.569 2.060 17.912 1.00 92.44 145 ASN A O 1
ATOM 1081 N N . VAL A 1 146 ? -20.849 4.068 17.192 1.00 94.94 146 VAL A N 1
ATOM 1082 C CA . VAL A 1 146 ? -19.452 3.668 17.007 1.00 94.94 146 VAL A CA 1
ATOM 1083 C C . VAL A 1 146 ? -18.540 4.541 17.850 1.00 94.94 146 VAL A C 1
ATOM 1085 O O . VAL A 1 146 ? -18.415 5.742 17.605 1.00 94.94 146 VAL A O 1
ATOM 1088 N N . THR A 1 147 ? -17.839 3.915 18.791 1.00 97.00 147 THR A N 1
ATOM 1089 C CA . THR A 1 147 ? -16.727 4.543 19.510 1.00 97.00 147 THR A CA 1
ATOM 1090 C C . THR A 1 147 ? -15.429 4.081 18.876 1.00 97.00 147 THR A C 1
ATOM 1092 O O . THR A 1 147 ? -15.215 2.887 18.696 1.00 97.00 147 THR A O 1
ATOM 1095 N N . HIS A 1 148 ? -14.546 5.015 18.540 1.00 97.75 148 HIS A N 1
ATOM 1096 C CA . HIS A 1 148 ? -13.266 4.702 17.912 1.00 97.75 148 HIS A CA 1
ATOM 1097 C C . HIS A 1 148 ? -12.113 5.188 18.784 1.00 97.75 148 HIS A C 1
ATOM 1099 O O . HIS A 1 148 ? -12.089 6.352 19.179 1.00 97.75 148 HIS A O 1
ATOM 1105 N N . GLN A 1 149 ? -11.184 4.286 19.101 1.00 97.38 149 GLN A N 1
ATOM 1106 C CA . GLN A 1 149 ? -9.976 4.571 19.877 1.00 97.38 149 GLN A CA 1
ATOM 1107 C C . GLN A 1 149 ? -8.835 3.692 19.376 1.00 97.38 149 GLN A C 1
ATOM 1109 O O . GLN A 1 149 ? -8.973 2.480 19.361 1.00 97.38 149 GLN A O 1
ATOM 1114 N N . MET A 1 150 ? -7.674 4.240 19.018 1.00 95.12 150 MET A N 1
ATOM 1115 C CA . MET A 1 150 ? -6.578 3.384 18.533 1.00 95.12 150 MET A CA 1
ATOM 1116 C C . MET A 1 150 ? -6.058 2.422 19.614 1.00 95.12 150 MET A C 1
ATOM 1118 O O . MET A 1 150 ? -5.623 1.320 19.291 1.00 95.12 150 MET A O 1
ATOM 1122 N N . GLY A 1 151 ? -6.113 2.804 20.894 1.00 95.81 151 GLY A N 1
ATOM 1123 C CA . GLY A 1 151 ? -5.655 1.989 22.027 1.00 95.81 151 GLY A CA 1
ATOM 1124 C C . GLY A 1 151 ? -4.138 1.880 22.156 1.00 95.81 151 GLY A C 1
ATOM 1125 O O . GLY A 1 151 ? -3.630 1.852 23.266 1.00 95.81 151 GLY A O 1
ATOM 1126 N N . VAL A 1 152 ? -3.405 1.902 21.048 1.00 96.25 152 VAL A N 1
ATOM 1127 C CA . VAL A 1 152 ? -1.953 2.088 21.002 1.00 96.25 152 VAL A CA 1
ATOM 1128 C C . VAL A 1 152 ? -1.601 3.081 19.899 1.00 96.25 152 VAL A C 1
ATOM 1130 O O . VAL A 1 152 ? -2.389 3.305 18.980 1.00 96.25 152 VAL A O 1
ATOM 1133 N N . LYS A 1 153 ? -0.425 3.705 19.999 1.00 92.94 153 LYS A N 1
ATOM 1134 C CA . LYS A 1 153 ? -0.037 4.824 19.131 1.00 92.94 153 LYS A CA 1
ATOM 1135 C C . LYS A 1 153 ? 0.111 4.439 17.653 1.00 92.94 153 LYS A C 1
ATOM 1137 O O . LYS A 1 153 ? -0.327 5.192 16.789 1.00 92.94 153 LYS A O 1
ATOM 1142 N N . ASP A 1 154 ? 0.756 3.311 17.372 1.00 93.19 154 ASP A N 1
ATOM 1143 C CA . ASP A 1 154 ? 1.075 2.835 16.022 1.00 93.19 154 ASP A CA 1
ATOM 1144 C C . ASP A 1 154 ? 1.353 1.318 16.029 1.00 93.19 154 ASP A C 1
ATOM 1146 O O . ASP A 1 154 ? 1.222 0.655 17.062 1.00 93.19 154 ASP A O 1
ATOM 1150 N N . VAL A 1 155 ? 1.708 0.751 14.870 1.00 93.88 155 VAL A N 1
ATOM 1151 C CA . VAL A 1 155 ? 1.915 -0.698 14.708 1.00 93.88 155 VAL A CA 1
ATOM 1152 C C . VAL A 1 155 ? 3.248 -1.214 15.271 1.00 93.88 155 VAL A C 1
ATOM 1154 O O . VAL A 1 155 ? 3.441 -2.426 15.345 1.00 93.88 155 VAL A O 1
ATOM 1157 N N . GLN A 1 156 ? 4.176 -0.340 15.673 1.00 93.31 156 GLN A N 1
ATOM 1158 C CA . GLN A 1 156 ? 5.524 -0.716 16.129 1.00 93.31 156 GLN A CA 1
ATOM 1159 C C . GLN A 1 156 ? 5.742 -0.524 17.636 1.00 93.31 156 GLN A C 1
ATOM 1161 O O . GLN A 1 156 ? 6.776 -0.928 18.167 1.00 93.31 156 GLN A O 1
ATOM 1166 N N . VAL A 1 157 ? 4.781 0.061 18.346 1.00 90.69 157 VAL A N 1
ATOM 1167 C CA . VAL A 1 157 ? 4.936 0.431 19.757 1.00 90.69 157 VAL A CA 1
ATOM 1168 C C . VAL A 1 157 ? 4.910 -0.763 20.730 1.00 90.69 157 VAL A C 1
ATOM 1170 O O . VAL A 1 157 ? 4.291 -1.798 20.467 1.00 90.69 157 VAL A O 1
ATOM 1173 N N . SER A 1 158 ? 5.555 -0.610 21.890 1.00 93.44 158 SER A N 1
ATOM 1174 C CA . SER A 1 158 ? 5.588 -1.588 22.996 1.00 93.44 158 SER A CA 1
ATOM 1175 C C . SER A 1 158 ? 4.787 -1.180 24.243 1.00 93.44 158 SER A C 1
ATOM 1177 O O . SER A 1 158 ? 4.736 -1.940 25.219 1.00 93.44 158 SER A O 1
ATOM 1179 N N . ASP A 1 159 ? 4.219 0.026 24.216 1.00 92.75 159 ASP A N 1
ATOM 1180 C CA . ASP A 1 159 ? 3.489 0.652 25.319 1.00 92.75 159 ASP A CA 1
ATOM 1181 C C . ASP A 1 159 ? 2.236 -0.144 25.699 1.00 92.75 159 ASP A C 1
ATOM 1183 O O . ASP A 1 159 ? 1.717 -0.944 24.915 1.00 92.75 159 ASP A O 1
ATOM 1187 N N . ASP A 1 160 ? 1.765 0.070 26.925 1.00 96.62 160 ASP A N 1
ATOM 1188 C CA . ASP A 1 160 ? 0.517 -0.523 27.392 1.00 96.62 160 ASP A CA 1
ATOM 1189 C C . ASP A 1 160 ? -0.699 0.144 26.720 1.00 96.62 160 ASP A C 1
ATOM 1191 O O . ASP A 1 160 ? -0.634 1.326 26.365 1.00 96.62 160 ASP A O 1
ATOM 1195 N N . PRO A 1 161 ? -1.817 -0.587 26.548 1.00 96.88 161 PRO A N 1
ATOM 1196 C CA . PRO A 1 161 ? -3.033 -0.040 25.959 1.00 96.88 161 PRO A CA 1
ATOM 1197 C C . PRO A 1 161 ? -3.592 1.153 26.739 1.00 96.88 161 PRO A C 1
ATOM 1199 O O . PRO A 1 161 ? -3.657 1.130 27.969 1.00 96.88 161 PRO A O 1
ATOM 1202 N N . ASP A 1 162 ? -4.077 2.162 26.018 1.00 96.94 162 ASP A N 1
ATOM 1203 C CA . ASP A 1 162 ? -4.786 3.303 26.594 1.0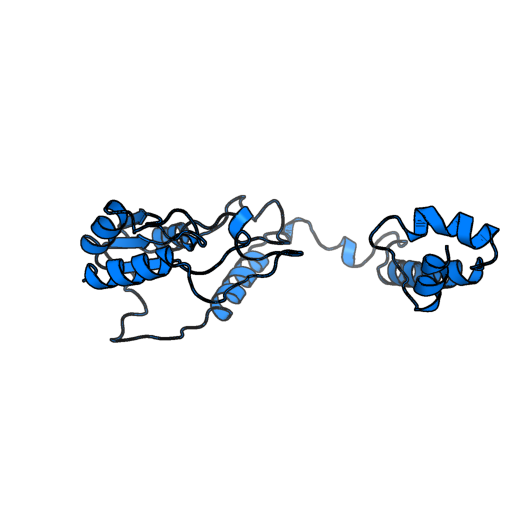0 96.94 162 ASP A CA 1
ATOM 1204 C C . ASP A 1 162 ? -6.040 2.821 27.357 1.00 96.94 162 ASP A C 1
ATOM 1206 O O . ASP A 1 162 ? -6.923 2.191 26.756 1.00 96.94 162 ASP A O 1
ATOM 1210 N N . PRO A 1 163 ? -6.178 3.137 28.661 1.00 97.31 163 PRO A N 1
ATOM 1211 C CA . PRO A 1 163 ? -7.358 2.785 29.445 1.00 97.31 163 PRO A CA 1
ATOM 1212 C C . PRO A 1 163 ? -8.686 3.265 28.839 1.00 97.31 163 PRO A C 1
ATOM 1214 O O . PRO A 1 163 ? -9.712 2.618 29.046 1.00 97.31 163 PRO A O 1
ATOM 1217 N N . ILE A 1 164 ? -8.690 4.365 28.076 1.00 97.62 164 ILE A N 1
ATOM 1218 C CA . ILE A 1 164 ? -9.888 4.879 27.394 1.00 97.62 164 ILE A CA 1
ATOM 1219 C C . ILE A 1 164 ? -10.362 3.896 26.316 1.00 97.62 164 ILE A C 1
ATOM 1221 O O . ILE A 1 164 ? -11.564 3.675 26.164 1.00 97.62 164 ILE A O 1
ATOM 1225 N N . ALA A 1 165 ? -9.436 3.262 25.594 1.00 97.25 165 ALA A N 1
ATOM 1226 C CA . ALA A 1 165 ? -9.774 2.243 24.604 1.00 97.25 165 ALA A CA 1
ATOM 1227 C C . ALA A 1 165 ? -10.362 0.988 25.263 1.00 97.25 165 ALA A C 1
ATOM 1229 O O . ALA A 1 165 ? -11.343 0.434 24.768 1.00 97.25 165 ALA A O 1
ATOM 1230 N N . LEU A 1 166 ? -9.814 0.577 26.410 1.00 98.06 166 LEU A N 1
ATOM 1231 C CA . LEU A 1 166 ? -10.329 -0.566 27.171 1.00 98.06 166 LEU A CA 1
ATOM 1232 C C . LEU A 1 166 ? -11.715 -0.284 27.769 1.00 98.06 166 LEU A C 1
ATOM 1234 O O . LEU A 1 166 ? -12.583 -1.155 27.753 1.00 98.06 166 LEU A O 1
ATOM 1238 N N . ALA A 1 167 ? -11.959 0.942 28.241 1.00 97.69 167 ALA A N 1
ATOM 1239 C CA . ALA A 1 167 ? -13.288 1.366 28.675 1.00 97.69 167 ALA A CA 1
ATOM 1240 C C . ALA A 1 167 ? -14.298 1.316 27.516 1.00 97.69 167 ALA A C 1
ATOM 1242 O O . ALA A 1 167 ? -15.386 0.765 27.673 1.00 97.69 167 ALA A O 1
ATOM 1243 N N . ALA A 1 168 ? -13.911 1.793 26.326 1.00 97.38 168 ALA A N 1
ATOM 1244 C CA . ALA A 1 168 ? -14.753 1.712 25.135 1.00 97.38 168 ALA A CA 1
ATOM 1245 C C . ALA A 1 168 ? -15.086 0.259 24.745 1.00 97.38 168 ALA A C 1
ATOM 1247 O O . ALA A 1 168 ? -16.242 -0.028 24.435 1.00 97.38 168 ALA A O 1
ATOM 1248 N N . ALA A 1 169 ? -14.111 -0.659 24.798 1.00 97.56 169 ALA A N 1
ATOM 1249 C CA . ALA A 1 169 ? -14.348 -2.087 24.560 1.00 97.56 169 ALA A CA 1
ATOM 1250 C C . ALA A 1 169 ? -15.345 -2.692 25.556 1.00 97.56 169 ALA A C 1
ATOM 1252 O O . ALA A 1 169 ? -16.239 -3.432 25.154 1.00 97.56 169 ALA A O 1
ATOM 1253 N N . LYS A 1 170 ? -15.212 -2.355 26.843 1.00 97.38 170 LYS A N 1
ATOM 1254 C CA . LYS A 1 170 ? -16.087 -2.855 27.909 1.00 97.38 170 LYS A CA 1
ATOM 1255 C C . LYS A 1 170 ? -17.537 -2.382 27.763 1.00 97.38 170 LYS A C 1
ATOM 1257 O O . LYS A 1 170 ? -18.479 -3.131 28.042 1.00 97.38 170 LYS A O 1
ATOM 1262 N N . ASP A 1 171 ? -17.724 -1.131 27.353 1.00 95.94 171 ASP A N 1
ATOM 1263 C CA . ASP A 1 171 ? -19.048 -0.516 27.261 1.00 95.94 171 ASP A CA 1
ATOM 1264 C C . ASP A 1 171 ? -19.809 -0.950 25.996 1.00 95.94 171 ASP A C 1
ATOM 1266 O O . ASP A 1 171 ? -21.044 -1.036 26.016 1.00 95.94 171 ASP A O 1
ATOM 1270 N N . ALA A 1 172 ? -19.096 -1.290 24.917 1.00 95.44 172 ALA A N 1
ATOM 1271 C CA . ALA A 1 172 ? -19.686 -1.740 23.659 1.00 95.44 172 ALA A CA 1
ATOM 1272 C C . ALA A 1 172 ? -20.322 -3.141 23.742 1.00 95.44 172 ALA A C 1
ATOM 1274 O O . ALA A 1 172 ? -20.097 -3.913 24.676 1.00 95.44 172 ALA A O 1
ATOM 1275 N N . GLU A 1 173 ? -21.184 -3.456 22.777 1.00 94.12 173 GLU A N 1
ATOM 1276 C CA . GLU A 1 173 ? -21.716 -4.807 22.567 1.00 94.12 173 GLU A CA 1
ATOM 1277 C C . GLU A 1 173 ? -20.758 -5.635 21.706 1.00 94.12 173 GLU A C 1
ATOM 1279 O O . GLU A 1 173 ? -20.545 -6.813 21.972 1.00 94.12 173 GLU A O 1
ATOM 1284 N N . TRP A 1 174 ? -20.136 -4.993 20.716 1.00 94.69 174 TRP A N 1
ATOM 1285 C CA . TRP A 1 174 ? -19.183 -5.616 19.806 1.00 94.69 174 TRP A CA 1
ATOM 1286 C C . TRP A 1 174 ? -17.864 -4.851 19.798 1.00 94.69 174 TRP A C 1
ATOM 1288 O O . TRP A 1 174 ? -17.849 -3.620 19.816 1.00 94.69 174 TRP A O 1
ATOM 1298 N N . VAL A 1 175 ? -16.750 -5.575 19.710 1.00 96.31 175 VAL A N 1
ATOM 1299 C CA . VAL A 1 175 ? -15.412 -4.991 19.565 1.00 96.31 175 VAL A CA 1
ATOM 1300 C C . VAL A 1 175 ? -14.815 -5.434 18.236 1.00 96.31 175 VAL A C 1
ATOM 1302 O O . VAL A 1 175 ? -14.751 -6.623 17.934 1.00 96.31 175 VAL A O 1
ATOM 1305 N N . VAL A 1 176 ? -14.359 -4.468 17.443 1.00 96.50 176 VAL A N 1
ATOM 1306 C CA . VAL A 1 176 ? -13.656 -4.681 16.176 1.00 96.50 176 VAL A CA 1
ATOM 1307 C C . VAL A 1 176 ? -12.234 -4.150 16.333 1.00 96.50 176 VAL A C 1
ATOM 1309 O O . VAL A 1 176 ? -12.038 -2.953 16.507 1.00 96.50 176 VAL A O 1
ATOM 1312 N N . LEU A 1 177 ? -11.234 -5.028 16.269 1.00 97.00 177 LEU A N 1
ATOM 1313 C CA . LEU A 1 177 ? -9.816 -4.678 16.419 1.00 97.00 177 LEU A CA 1
ATOM 1314 C C . LEU A 1 177 ? -9.101 -4.680 15.062 1.00 97.00 177 LEU A C 1
ATOM 1316 O O . LEU A 1 177 ? -8.984 -5.719 14.417 1.00 97.00 177 LEU A O 1
ATOM 1320 N N . GLY A 1 178 ? -8.586 -3.522 14.653 1.00 96.88 178 GLY A N 1
ATOM 1321 C CA . GLY A 1 178 ? -7.670 -3.356 13.527 1.00 96.88 178 GLY A CA 1
ATOM 1322 C C . GLY A 1 178 ? -6.219 -3.357 14.003 1.00 96.88 178 GLY A C 1
ATOM 1323 O O . GLY A 1 178 ? -5.704 -2.321 14.423 1.00 96.88 178 GLY A O 1
ATOM 1324 N N . VAL A 1 179 ? -5.557 -4.507 13.905 1.00 96.31 179 VAL A N 1
ATOM 1325 C CA . VAL A 1 179 ? -4.135 -4.713 14.235 1.00 96.31 179 VAL A CA 1
ATOM 1326 C C . VAL A 1 179 ? -3.402 -5.325 13.045 1.00 96.31 179 VAL A C 1
ATOM 1328 O O . VAL A 1 179 ? -4.030 -5.915 12.165 1.00 96.31 179 VAL A O 1
ATOM 1331 N N . GLY A 1 180 ? -2.079 -5.218 13.024 1.00 94.88 180 GLY A N 1
ATOM 1332 C CA . GLY A 1 180 ? -1.263 -5.720 11.928 1.00 94.88 180 GLY A CA 1
ATOM 1333 C C . GLY A 1 180 ? -0.004 -4.895 11.719 1.00 94.88 180 GLY A C 1
ATOM 1334 O O . GLY A 1 180 ? 0.713 -4.565 12.665 1.00 94.88 180 GLY A O 1
ATOM 1335 N N . THR A 1 181 ? 0.278 -4.612 10.453 1.00 93.75 181 THR A N 1
ATOM 1336 C CA . THR A 1 181 ? 1.472 -3.900 9.994 1.00 93.75 181 THR A CA 1
ATOM 1337 C C . THR A 1 181 ? 1.075 -2.732 9.099 1.00 93.75 181 THR A C 1
ATOM 1339 O O . THR A 1 181 ? -0.071 -2.623 8.662 1.00 93.75 181 THR A O 1
ATOM 1342 N N . ASP A 1 182 ? 2.029 -1.860 8.806 1.00 92.88 182 ASP A N 1
ATOM 1343 C CA . ASP A 1 182 ? 1.897 -0.773 7.842 1.00 92.88 182 ASP A CA 1
ATOM 1344 C C . ASP A 1 182 ? 3.280 -0.444 7.243 1.00 92.88 182 ASP A C 1
ATOM 1346 O O . ASP A 1 182 ? 4.276 -1.112 7.548 1.00 92.88 182 ASP A O 1
ATOM 1350 N N . LEU A 1 183 ? 3.348 0.591 6.404 1.00 92.31 183 LEU A N 1
ATOM 1351 C CA . LEU A 1 183 ? 4.593 1.022 5.754 1.00 92.31 183 LEU A CA 1
ATOM 1352 C C . LEU A 1 183 ? 5.651 1.562 6.722 1.00 92.31 183 LEU A C 1
ATOM 1354 O O . LEU A 1 183 ? 6.831 1.619 6.386 1.00 92.31 183 LEU A O 1
ATOM 1358 N N . SER A 1 184 ? 5.270 1.912 7.954 1.00 91.56 184 SER A N 1
ATOM 1359 C CA . SER A 1 184 ? 6.253 2.272 8.969 1.00 91.56 184 SER A CA 1
ATOM 1360 C C . SER A 1 184 ? 7.078 1.060 9.399 1.00 91.56 184 SER A C 1
ATOM 1362 O O . SER A 1 184 ? 8.226 1.254 9.800 1.00 91.56 184 SER A O 1
ATOM 1364 N N . LEU A 1 185 ? 6.545 -0.166 9.312 1.00 92.06 185 LEU A N 1
ATOM 1365 C CA . LEU A 1 185 ? 7.277 -1.391 9.644 1.00 92.06 185 LEU A CA 1
ATOM 1366 C C . LEU A 1 185 ? 8.143 -1.875 8.475 1.00 92.06 185 LEU A C 1
ATOM 1368 O O . LEU A 1 185 ? 9.313 -2.186 8.692 1.00 92.06 185 LEU A O 1
ATOM 1372 N N . ALA A 1 186 ? 7.579 -1.935 7.264 1.00 91.94 186 ALA A N 1
ATOM 1373 C CA . ALA A 1 186 ? 8.267 -2.443 6.079 1.00 91.94 186 ALA A CA 1
ATOM 1374 C C . ALA A 1 186 ? 7.898 -1.679 4.801 1.00 91.94 186 ALA A C 1
ATOM 1376 O O . ALA A 1 186 ? 6.722 -1.459 4.515 1.00 91.94 186 ALA A O 1
ATOM 1377 N N . GLU A 1 187 ? 8.920 -1.343 4.016 1.00 93.25 187 GLU A N 1
ATOM 1378 C CA . GLU A 1 187 ? 8.839 -0.664 2.718 1.00 93.25 187 GLU A CA 1
ATOM 1379 C C . GLU A 1 187 ? 10.107 -0.970 1.884 1.00 93.25 187 GLU A C 1
ATOM 1381 O O . GLU A 1 187 ? 11.022 -1.647 2.347 1.00 93.25 187 GLU A O 1
ATOM 1386 N N . GLU A 1 188 ? 10.187 -0.520 0.633 1.00 93.25 188 GLU A N 1
ATOM 1387 C CA . GLU A 1 188 ? 11.378 -0.643 -0.228 1.00 93.25 188 GLU A CA 1
ATOM 1388 C C . GLU A 1 188 ? 12.610 -0.076 0.474 1.00 93.25 188 GLU A C 1
ATOM 1390 O O . GLU A 1 188 ? 12.618 1.048 0.972 1.00 93.25 188 GLU A O 1
ATOM 1395 N N . GLY A 1 189 ? 13.666 -0.887 0.519 1.00 95.56 189 GLY A N 1
ATOM 1396 C CA . GLY A 1 189 ? 14.889 -0.557 1.244 1.00 95.56 189 GLY A CA 1
ATOM 1397 C C . GLY A 1 189 ? 14.788 -0.718 2.765 1.00 95.56 189 GLY A C 1
ATOM 1398 O O . GLY A 1 189 ? 15.766 -0.434 3.457 1.00 95.56 189 GLY A O 1
ATOM 1399 N N . LYS A 1 190 ? 13.652 -1.194 3.293 1.00 94.44 190 LYS A N 1
ATOM 1400 C CA . LYS A 1 190 ? 13.413 -1.411 4.721 1.00 94.44 190 LYS A CA 1
ATOM 1401 C C . LYS A 1 190 ? 12.639 -2.708 4.973 1.00 94.44 190 LYS A C 1
ATOM 1403 O O . LYS A 1 190 ? 11.410 -2.725 5.049 1.00 94.44 190 LYS A O 1
ATOM 1408 N N . ASP A 1 191 ? 13.378 -3.788 5.192 1.00 96.19 191 ASP A N 1
ATOM 1409 C CA . ASP A 1 191 ? 12.791 -5.069 5.580 1.00 96.19 191 ASP A CA 1
ATOM 1410 C C . ASP A 1 191 ? 12.271 -5.046 7.026 1.00 96.19 191 ASP A C 1
ATOM 1412 O O . ASP A 1 191 ? 12.892 -4.469 7.926 1.00 96.19 191 ASP A O 1
ATOM 1416 N N . ALA A 1 192 ? 11.159 -5.746 7.273 1.00 94.62 192 ALA A N 1
ATOM 1417 C CA . ALA A 1 192 ? 10.728 -6.048 8.633 1.00 94.62 192 ALA A CA 1
ATOM 1418 C C . ALA A 1 192 ? 11.745 -6.973 9.319 1.00 94.62 192 ALA A C 1
ATOM 1420 O O . ALA A 1 192 ? 12.162 -7.989 8.765 1.00 94.62 192 ALA A O 1
ATOM 1421 N N . THR A 1 193 ? 12.090 -6.671 10.569 1.00 94.00 193 THR A N 1
ATOM 1422 C CA . THR A 1 193 ? 12.997 -7.504 11.381 1.00 94.00 193 THR A CA 1
ATOM 1423 C C . THR A 1 193 ? 12.265 -8.557 12.216 1.00 94.00 193 THR A C 1
ATOM 1425 O O . THR A 1 193 ? 12.901 -9.429 12.810 1.00 94.00 193 THR A O 1
ATOM 1428 N N . ALA A 1 194 ? 10.931 -8.500 12.255 1.00 91.19 194 ALA A N 1
ATOM 1429 C CA . ALA A 1 194 ? 10.064 -9.453 12.933 1.00 91.19 194 ALA A CA 1
ATOM 1430 C C . ALA A 1 194 ? 8.720 -9.583 12.198 1.00 91.19 194 ALA A C 1
ATOM 1432 O O . ALA A 1 194 ? 8.255 -8.638 11.568 1.00 91.19 194 ALA A O 1
ATOM 1433 N N . LEU A 1 195 ? 8.091 -10.758 12.313 1.00 93.88 195 LEU A N 1
ATOM 1434 C CA . LEU A 1 195 ? 6.770 -11.053 11.732 1.00 93.88 195 LEU A CA 1
ATOM 1435 C C . LEU A 1 195 ? 5.635 -11.021 12.767 1.00 93.88 195 LEU A C 1
ATOM 1437 O O . LEU A 1 195 ? 4.466 -11.154 12.413 1.00 93.88 195 LEU A O 1
ATOM 1441 N N . ALA A 1 196 ? 5.978 -10.911 14.051 1.00 95.69 196 ALA A N 1
ATOM 1442 C CA . ALA A 1 196 ? 5.000 -10.830 15.125 1.00 95.69 196 ALA A CA 1
ATOM 1443 C C . ALA A 1 196 ? 4.396 -9.423 15.204 1.00 95.69 196 ALA A C 1
ATOM 1445 O O . ALA A 1 196 ? 5.036 -8.440 14.824 1.00 95.69 196 ALA A O 1
ATOM 1446 N N . LEU A 1 197 ? 3.189 -9.328 15.767 1.00 96.31 197 LEU A N 1
ATOM 1447 C CA . LEU A 1 197 ? 2.664 -8.047 16.231 1.00 96.31 197 LEU A CA 1
ATOM 1448 C C . LEU A 1 197 ? 3.632 -7.428 17.244 1.00 96.31 197 LEU A C 1
ATOM 1450 O O . LEU A 1 197 ? 4.312 -8.140 17.991 1.00 96.31 197 LEU A O 1
ATOM 1454 N N . SER A 1 198 ? 3.663 -6.098 17.301 1.00 96.31 198 SER A N 1
ATOM 1455 C CA . SER A 1 198 ? 4.408 -5.414 18.352 1.00 96.31 198 SER A CA 1
ATOM 1456 C C . SER A 1 198 ? 3.859 -5.781 19.735 1.00 96.31 198 SER A C 1
ATOM 1458 O O . SER A 1 198 ? 2.689 -6.149 19.889 1.00 96.31 198 SER A O 1
ATOM 1460 N N . ALA A 1 199 ? 4.694 -5.647 20.768 1.00 96.88 199 ALA A N 1
ATOM 1461 C CA . ALA A 1 199 ? 4.284 -5.960 22.136 1.00 96.88 199 ALA A CA 1
ATOM 1462 C C . ALA A 1 199 ? 3.054 -5.144 22.579 1.00 96.88 199 ALA A C 1
ATOM 1464 O O . ALA A 1 199 ? 2.192 -5.682 23.266 1.00 96.88 199 ALA A O 1
ATOM 1465 N N . GLY A 1 200 ? 2.933 -3.881 22.153 1.00 97.44 200 GLY A N 1
ATOM 1466 C CA . GLY A 1 200 ? 1.770 -3.051 22.471 1.00 97.44 200 GLY A CA 1
ATOM 1467 C C . GLY A 1 200 ? 0.492 -3.547 21.794 1.00 97.44 200 GLY A C 1
ATOM 1468 O O . GLY A 1 200 ? -0.551 -3.635 22.437 1.00 97.44 200 GLY A O 1
ATOM 1469 N N . GLN A 1 201 ? 0.569 -3.954 20.522 1.00 97.44 201 GLN A N 1
ATOM 1470 C CA . GLN A 1 201 ? -0.579 -4.539 19.824 1.00 97.44 201 GLN A CA 1
ATOM 1471 C C . GLN A 1 201 ? -1.017 -5.866 20.458 1.00 97.44 201 GLN A C 1
ATOM 1473 O O . GLN A 1 201 ? -2.214 -6.081 20.638 1.00 97.44 201 GLN A O 1
ATOM 1478 N N . ALA A 1 202 ? -0.072 -6.731 20.843 1.00 97.75 202 ALA A N 1
ATOM 1479 C CA . ALA A 1 202 ? -0.380 -7.984 21.533 1.00 97.75 202 ALA A CA 1
ATOM 1480 C C . ALA A 1 202 ? -1.106 -7.734 22.868 1.00 97.75 202 ALA A C 1
ATOM 1482 O O . ALA A 1 202 ? -2.181 -8.290 23.092 1.00 97.75 202 ALA A O 1
ATOM 1483 N N . LYS A 1 203 ? -0.588 -6.815 23.696 1.00 98.25 203 LYS A N 1
ATOM 1484 C CA . LYS A 1 203 ? -1.237 -6.401 24.951 1.00 98.25 203 LYS A CA 1
ATOM 1485 C C . LYS A 1 203 ? -2.633 -5.819 24.723 1.00 98.25 203 LYS A C 1
ATOM 1487 O O . LYS A 1 203 ? -3.533 -6.089 25.509 1.00 98.25 203 LYS A O 1
ATOM 1492 N N . LEU A 1 204 ? -2.830 -5.027 23.664 1.00 98.06 204 LEU A N 1
ATOM 1493 C CA . LEU A 1 204 ? -4.144 -4.471 23.326 1.00 98.06 204 LEU A CA 1
ATOM 1494 C C . LEU A 1 204 ? -5.146 -5.573 22.983 1.00 98.06 204 LEU A C 1
ATOM 1496 O O . LEU A 1 204 ? -6.276 -5.513 23.455 1.00 98.06 204 LEU A O 1
ATOM 1500 N N . VAL A 1 205 ? -4.743 -6.571 22.192 1.00 97.75 205 VAL A N 1
ATOM 1501 C CA . VAL A 1 205 ? -5.605 -7.710 21.843 1.00 97.75 205 VAL A CA 1
ATOM 1502 C C . VAL A 1 205 ? -6.001 -8.495 23.093 1.00 97.75 205 VAL A C 1
ATOM 1504 O O . VAL A 1 205 ? -7.182 -8.785 23.267 1.00 97.75 205 VAL A O 1
ATOM 1507 N N . GLU A 1 206 ? -5.042 -8.802 23.969 1.00 97.94 206 GLU A N 1
ATOM 1508 C CA . GLU A 1 206 ? -5.290 -9.528 25.221 1.00 97.94 206 GLU A CA 1
ATOM 1509 C C . GLU A 1 206 ? -6.219 -8.739 26.153 1.00 97.94 206 GLU A C 1
ATOM 1511 O O . GLU A 1 206 ? -7.288 -9.226 26.518 1.00 97.94 206 GLU A O 1
ATOM 1516 N N . ALA A 1 207 ? -5.877 -7.485 26.460 1.00 97.94 207 ALA A N 1
ATOM 1517 C CA . ALA A 1 207 ? -6.652 -6.652 27.375 1.00 97.94 207 ALA A CA 1
ATOM 1518 C C . ALA A 1 207 ? -8.061 -6.342 26.844 1.00 97.94 207 ALA A C 1
ATOM 1520 O O . ALA A 1 207 ? -9.021 -6.332 27.612 1.00 97.94 207 ALA A O 1
ATOM 1521 N N . ALA A 1 208 ? -8.216 -6.109 25.535 1.00 97.62 208 ALA A N 1
ATOM 1522 C CA . ALA A 1 208 ? -9.528 -5.891 24.932 1.00 97.62 208 ALA A CA 1
ATOM 1523 C C . ALA A 1 208 ? -10.393 -7.160 24.981 1.00 97.62 208 ALA A C 1
ATOM 1525 O O . ALA A 1 208 ? -11.587 -7.061 25.254 1.00 97.62 208 ALA A O 1
ATOM 1526 N N . ALA A 1 209 ? -9.806 -8.342 24.759 1.00 96.06 209 ALA A N 1
ATOM 1527 C CA . ALA A 1 209 ? -10.517 -9.614 24.858 1.00 96.06 209 ALA A CA 1
ATOM 1528 C C . ALA A 1 209 ? -10.957 -9.943 26.296 1.00 96.06 209 ALA A C 1
ATOM 1530 O O . ALA A 1 209 ? -12.002 -10.560 26.474 1.00 96.06 209 ALA A O 1
ATOM 1531 N N . GLU A 1 210 ? -10.197 -9.524 27.313 1.00 97.19 210 GLU A N 1
ATOM 1532 C CA . GLU A 1 210 ? -10.561 -9.717 28.724 1.00 97.19 210 GLU A CA 1
ATOM 1533 C C . GLU A 1 210 ? -11.727 -8.831 29.185 1.00 97.19 210 GLU A C 1
ATOM 1535 O O . GLU A 1 210 ? -12.504 -9.241 30.048 1.00 97.19 210 GLU A O 1
ATOM 1540 N N . VAL A 1 211 ? -11.843 -7.608 28.651 1.00 96.81 211 VAL A N 1
ATOM 1541 C CA . VAL A 1 211 ? -12.886 -6.650 29.066 1.00 96.81 211 VAL A CA 1
ATOM 1542 C C . VAL A 1 211 ? -14.133 -6.668 28.181 1.00 96.81 211 VAL A C 1
ATOM 1544 O O . VAL A 1 211 ? -15.169 -6.152 28.607 1.00 96.81 211 VAL A O 1
ATOM 1547 N N . ALA A 1 212 ? -14.037 -7.218 26.967 1.00 92.12 212 ALA A N 1
ATOM 1548 C CA . ALA A 1 212 ? -15.171 -7.401 26.066 1.00 92.12 212 ALA A CA 1
ATOM 1549 C C . ALA A 1 212 ? -16.189 -8.410 26.635 1.00 92.12 212 ALA A C 1
ATOM 1551 O O . ALA A 1 212 ? -15.847 -9.272 27.446 1.00 92.12 212 ALA A O 1
ATOM 1552 N N . LYS A 1 213 ? -17.454 -8.263 26.225 1.00 79.12 213 LYS A N 1
ATOM 1553 C CA . LYS A 1 213 ? -18.579 -9.096 26.681 1.00 79.12 213 LYS A CA 1
ATOM 1554 C C . LYS A 1 213 ? -18.643 -10.450 25.981 1.00 79.12 213 LYS A C 1
ATOM 1556 O O . LYS A 1 213 ? -18.236 -10.531 24.801 1.00 79.12 213 LYS A O 1
#

Radius of gyration: 26.13 Å; chains: 1; bounding box: 65×32×65 Å

InterPro domains:
  IPR002772 Glycoside hydrolase family 3 C-terminal domain [PF01915] (87-212)
  IPR017853 Glycoside hydrolase superfamily [SSF51445] (2-85)
  IPR036881 Glycoside hydrolase family 3 C-terminal domain superfamily [G3DSA:3.40.50.1700] (73-213)
  IPR036881 Glycoside hydrolase family 3 C-terminal domain superfamily [SSF52279] (87-209)
  IPR036962 Glycoside hydrolase, family 3, N-terminal domain superfamily [G3DSA:3.20.20.300] (1-65)
  IPR044993 Beta-D-xylosidase [PTHR42721] (1-213)

Secondary structure (DSSP, 8-state):
-HHHHHHHHTT----SSSHHHHHHHHHHHTTSS-HHHHHHHHHHHHHHHHHTTTTSSS-GGGG--GGGTT-HHHHHHHHHHHHHH-------TT--SPPTT-S-EEEESGGGG--HHHH-SS--SS-GGG----HHHHHHTT-SSEEEE-SSSSTT--SPPPHHHHHHHHHSSEEEE--S--TTT-BTTB--S-SSPPHHHHHHHHHHHHH--

Foldseek 3Di:
DLVLLVCLVVPPLDDPDCPNVVCVVVCCVVVVDDVVSNVVSVVVVVVVCVVQCVVPPDDPVNPDDPCVALPPVVVVVVVVVVVVPDDDPDDPPPPPPPPLEQAEEEEEAQQQDDDCQWAVAVHDPAPRVSDDDGNQNVVVVRYPYYHYDHQDDHFADQDAGDVVSLVSLLVGQYYHYDHAGTVVQDDVVHDHPDRDTHNRSVNCVVSSVVRHD

Sequence (213 aa):
EDAVRLVLRAGTDVDCGSFVTDHAASALAAGKISEADLDERLYYQFRLRMRLGHFDPEGPLDRISADEVCSEYALALMRDGAAQGCTLLKNSGGTLPLPAAAASVAVLGPNSNTTKQTVAYYGGQRPCGMHIWNLADAVREHAANVTHQMGVKDVQVSDDPDPIALAAAKDAEWVVLGVGTDLSLAEEGKDATALALSAGQAKLVEAAAEVAK

Organism: NCBI:txid1333877